Protein AF-G9WGB5-F1 (afdb_monomer_lite)

Radius of gyration: 19.61 Å; chains: 1; bounding box: 51×42×76 Å

Secondary structure (DSSP, 8-state):
----------BTSHHHHHHHHHHTTS-HHHHHHHHHHHSS--TTS-GGGS-HHHHB-TT--TT-HHHHHHHHHHHHH-TT-SS-TT--HHHHHHHHHHHHHHHHHHHHHHHHHHHSSS-SSHHHHHHHHHHH-GGGTTTEEEEPP---EEEEEE-TTS-EEEEEEE-EEEEEETTTEEEEEETTS-B-BTTSSSHHHHHH-B----SSS----TTS-HHHHHHH-HHIIIIITTHHHHS-HHHHHHHHT--PPPHHHHH--SSGGGSHHHHHHHHHHHHHHHHH--

Foldseek 3Di:
DDDPDPDQDACPDPVNVVVCVVLLPPQLLVSLVCLCVSAPNDQPDPCLPHDLCSRHDLNDAPLDVVLLSNLVSVCRNCVLFLDDPPDDPVSVSSSLSSQQVQLSVQVNNQVSLVPDDDDDFSLVSVLVCCQPVPSQVPQKDWDDFPLALWAWDQDPVRQTETDGDWAWTWMDGQNFHIWIATPVRHTQGLSDPGLSSVQRHDGGFSDRDFFDDPVDDPVVCSVTPRRCRYPNVCCCPNDDPVSVVSCVSYDDDDPVQQCDDPDSCPGSSNVRVVVSVVSVVSSPDD

Structure (mmCIF, N/CA/C/O backbone):
data_AF-G9WGB5-F1
#
_entry.id   AF-G9WGB5-F1
#
loop_
_atom_site.group_PDB
_atom_site.id
_atom_site.type_symbol
_atom_site.label_atom_id
_atom_site.label_alt_id
_atom_site.label_comp_id
_atom_site.label_asym_id
_atom_site.label_entity_id
_atom_site.label_seq_id
_atom_site.pdbx_PDB_ins_code
_atom_site.Cartn_x
_atom_site.Cartn_y
_atom_site.Cartn_z
_atom_site.occupancy
_atom_site.B_iso_or_equiv
_atom_site.auth_seq_id
_atom_site.auth_comp_id
_atom_site.auth_asym_id
_atom_site.auth_atom_id
_atom_site.pdbx_PDB_model_num
ATOM 1 N N . MET A 1 1 ? 2.513 -7.042 42.541 1.00 37.84 1 MET A N 1
ATOM 2 C CA . MET A 1 1 ? 1.603 -6.432 41.551 1.00 37.84 1 MET A CA 1
ATOM 3 C C . MET A 1 1 ? 2.041 -6.884 40.173 1.00 37.84 1 MET A C 1
ATOM 5 O O . MET A 1 1 ? 3.095 -6.486 39.695 1.00 37.84 1 MET A O 1
ATOM 9 N N . THR A 1 2 ? 1.300 -7.827 39.611 1.00 33.12 2 THR A N 1
ATOM 10 C CA . THR A 1 2 ? 1.502 -8.402 38.281 1.00 33.12 2 THR A CA 1
ATOM 11 C C . THR A 1 2 ? 1.339 -7.306 37.230 1.00 33.12 2 THR A C 1
ATOM 13 O O . THR A 1 2 ? 0.299 -6.655 37.174 1.00 33.12 2 THR A O 1
ATOM 16 N N . LYS A 1 3 ? 2.378 -7.080 36.413 1.00 38.41 3 LYS A N 1
ATOM 17 C CA . LYS A 1 3 ? 2.273 -6.275 35.192 1.00 38.41 3 LYS A CA 1
ATOM 18 C C . LYS A 1 3 ? 1.221 -6.942 34.316 1.00 38.41 3 LYS A C 1
ATOM 20 O O . LYS A 1 3 ? 1.457 -8.027 33.793 1.00 38.41 3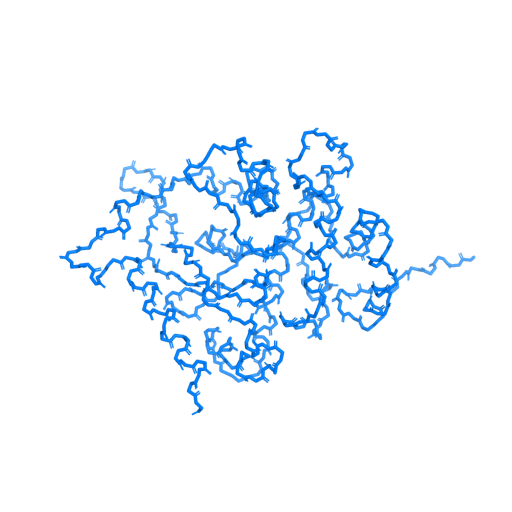 LYS A O 1
ATOM 25 N N . GLN A 1 4 ? 0.058 -6.317 34.210 1.00 33.50 4 GLN A N 1
ATOM 26 C CA . GLN A 1 4 ? -0.965 -6.697 33.255 1.00 33.50 4 GLN A CA 1
ATOM 27 C C . GLN A 1 4 ? -0.395 -6.364 31.871 1.00 33.50 4 GLN A C 1
ATOM 29 O O . GLN A 1 4 ? -0.449 -5.228 31.410 1.00 33.50 4 GLN A O 1
ATOM 34 N N . THR A 1 5 ? 0.285 -7.335 31.265 1.00 37.75 5 THR A N 1
ATOM 35 C CA . THR A 1 5 ? 0.668 -7.289 29.857 1.00 37.75 5 THR A CA 1
ATOM 36 C C . THR A 1 5 ? -0.614 -7.110 29.064 1.00 37.75 5 THR A C 1
ATOM 38 O O . THR A 1 5 ? -1.496 -7.964 29.130 1.00 37.75 5 THR A O 1
ATOM 41 N N . SER A 1 6 ? -0.735 -5.969 28.387 1.00 38.88 6 SER A N 1
ATOM 42 C CA . SER A 1 6 ? -1.774 -5.707 27.395 1.00 38.88 6 SER A CA 1
ATOM 43 C C . SER A 1 6 ? -1.981 -6.959 26.535 1.00 38.88 6 SER A C 1
ATOM 45 O O . SER A 1 6 ? -1.054 -7.417 25.865 1.00 38.88 6 SER A O 1
ATOM 47 N N . ASN A 1 7 ? -3.168 -7.562 26.634 1.00 48.47 7 ASN A N 1
ATOM 48 C CA . ASN A 1 7 ? -3.582 -8.659 25.769 1.00 48.47 7 ASN A CA 1
ATOM 49 C C . ASN A 1 7 ? -3.628 -8.120 24.338 1.00 48.47 7 ASN A C 1
ATOM 51 O O . ASN A 1 7 ? -4.340 -7.153 24.093 1.00 48.47 7 ASN A O 1
ATOM 55 N N . PHE A 1 8 ? -2.873 -8.745 23.434 1.00 51.34 8 PHE A N 1
ATOM 56 C CA . PHE A 1 8 ? -2.840 -8.516 21.986 1.00 51.34 8 PHE A CA 1
ATOM 57 C C . PHE A 1 8 ? -4.065 -7.779 21.426 1.00 51.34 8 PHE A C 1
ATOM 59 O O . PHE A 1 8 ? -5.127 -8.376 21.247 1.00 51.34 8 PHE A O 1
ATOM 66 N N . ILE A 1 9 ? -3.899 -6.500 21.091 1.00 75.25 9 ILE A N 1
ATOM 67 C CA . ILE A 1 9 ? -4.901 -5.754 20.337 1.00 75.25 9 ILE A CA 1
ATOM 68 C C . ILE A 1 9 ? -4.448 -5.759 18.877 1.00 75.25 9 ILE A C 1
ATOM 70 O O . ILE A 1 9 ? -3.579 -4.989 18.476 1.00 75.25 9 ILE A O 1
ATOM 74 N N . LYS A 1 10 ? -5.008 -6.678 18.086 1.00 89.62 10 LYS A N 1
ATOM 75 C CA . LYS A 1 10 ? -4.843 -6.652 16.629 1.00 89.62 10 LYS A CA 1
ATOM 76 C C . LYS A 1 10 ? -5.481 -5.380 16.084 1.00 89.62 10 LYS A C 1
ATOM 78 O O . LYS A 1 10 ? -6.559 -4.987 16.531 1.00 89.62 10 LYS A O 1
ATOM 83 N N . ILE A 1 11 ? -4.860 -4.777 15.080 1.00 92.31 11 ILE A N 1
ATOM 84 C CA . ILE A 1 11 ? -5.428 -3.625 14.383 1.00 92.31 11 ILE A CA 1
ATOM 85 C C . ILE A 1 11 ? -6.756 -4.060 13.759 1.00 92.31 11 ILE A C 1
ATOM 87 O O . ILE A 1 11 ? -6.812 -5.043 13.019 1.00 92.31 11 ILE A O 1
ATOM 91 N N . GLY A 1 12 ? -7.828 -3.344 14.089 1.00 91.69 12 GLY A N 1
ATOM 92 C CA . GLY A 1 12 ? -9.190 -3.657 13.654 1.00 91.69 12 GLY A CA 1
ATOM 93 C C . GLY A 1 12 ? -10.021 -4.529 14.602 1.00 91.69 12 GLY A C 1
ATOM 94 O O . GLY A 1 12 ? -11.193 -4.771 14.315 1.00 91.69 12 GLY A O 1
ATOM 95 N N . ASP A 1 13 ? -9.479 -4.992 15.733 1.00 90.94 13 ASP A N 1
ATOM 96 C CA . ASP A 1 13 ? -10.305 -5.595 16.791 1.00 90.94 13 ASP A CA 1
ATOM 97 C C . ASP A 1 13 ? -11.271 -4.541 17.401 1.00 90.94 13 ASP A C 1
ATOM 99 O O . ASP A 1 13 ? -10.919 -3.368 17.468 1.00 90.94 13 ASP A O 1
ATOM 103 N N . PRO A 1 14 ? -12.487 -4.877 17.875 1.00 90.88 14 PRO A N 1
ATOM 104 C CA . PRO A 1 14 ? -13.410 -3.923 18.478 1.00 90.88 14 PRO A CA 1
ATOM 105 C C . PRO A 1 14 ? -12.809 -3.092 19.600 1.00 90.88 14 PRO A C 1
ATOM 107 O O . PRO A 1 14 ? -13.122 -1.908 19.687 1.00 90.88 14 PRO A O 1
ATOM 110 N N . LYS A 1 15 ? -11.934 -3.673 20.432 1.00 89.62 15 LYS A N 1
ATOM 111 C CA . LYS A 1 15 ? -11.243 -2.912 21.471 1.00 89.62 15 LYS A CA 1
ATOM 112 C C . LYS A 1 15 ? -10.263 -1.918 20.856 1.00 89.62 15 LYS A C 1
ATOM 114 O O . LYS A 1 15 ? -10.256 -0.766 21.275 1.00 89.62 15 LYS A O 1
ATOM 119 N N . PHE A 1 16 ? -9.523 -2.330 19.819 1.00 91.00 16 PHE A N 1
ATOM 120 C CA . PHE A 1 16 ? -8.682 -1.425 19.028 1.00 91.00 16 PHE A CA 1
ATOM 121 C C . PHE A 1 16 ? -9.499 -0.264 18.471 1.00 91.00 16 PHE A C 1
ATOM 123 O O . PHE A 1 16 ? -9.142 0.888 18.661 1.00 91.00 16 PHE A O 1
ATOM 130 N N . ILE A 1 17 ? -10.604 -0.565 17.786 1.00 91.06 17 ILE A N 1
ATOM 131 C CA . ILE A 1 17 ? -11.433 0.438 17.116 1.00 91.06 17 ILE A CA 1
ATOM 132 C C . ILE A 1 17 ? -12.062 1.391 18.132 1.00 91.06 17 ILE A C 1
ATOM 134 O O . ILE A 1 17 ? -12.144 2.588 17.864 1.00 91.06 17 ILE A O 1
ATOM 138 N N . GLN A 1 18 ? -12.475 0.882 19.296 1.00 90.12 18 GLN A N 1
ATOM 139 C CA . GLN A 1 18 ? -12.976 1.702 20.394 1.00 90.12 18 GLN A CA 1
ATOM 140 C C . GLN A 1 18 ? -11.904 2.675 20.890 1.00 90.12 18 GLN A C 1
ATOM 142 O O . GLN A 1 18 ? -12.175 3.870 20.965 1.00 90.12 18 GLN A O 1
ATOM 147 N N . ASP A 1 19 ? -10.699 2.183 21.185 1.00 89.62 19 ASP A N 1
ATOM 148 C CA . ASP A 1 19 ? -9.588 3.013 21.665 1.00 89.62 19 ASP A CA 1
ATOM 149 C C . ASP A 1 19 ? -9.157 4.027 20.595 1.00 89.62 19 ASP A C 1
ATOM 151 O O . ASP A 1 19 ? -9.008 5.217 20.877 1.00 89.62 19 ASP A O 1
ATOM 155 N N . TRP A 1 20 ? -9.086 3.586 19.338 1.00 90.38 20 TRP A N 1
ATOM 156 C CA . TRP A 1 20 ? -8.744 4.400 18.175 1.00 90.38 20 TRP A CA 1
ATOM 157 C C . TRP A 1 20 ? -9.635 5.638 18.026 1.00 90.38 20 TRP A C 1
ATOM 159 O O . TRP A 1 20 ? -9.133 6.704 17.670 1.00 90.38 20 TRP A O 1
ATOM 169 N N . GLN A 1 21 ? -10.938 5.550 18.336 1.00 89.62 21 GLN A N 1
ATOM 170 C CA . GLN A 1 21 ? -11.828 6.718 18.254 1.00 89.62 21 GLN A CA 1
ATOM 171 C C . GLN A 1 21 ? -11.409 7.861 19.187 1.00 89.62 21 GLN A C 1
ATOM 173 O O . GLN A 1 21 ? -11.629 9.021 18.840 1.00 89.62 21 GLN A O 1
ATOM 178 N N . PHE A 1 22 ? -10.797 7.543 20.330 1.00 87.75 22 PHE A N 1
ATOM 179 C CA . PHE A 1 22 ? -10.290 8.524 21.290 1.00 87.75 22 PHE A CA 1
ATOM 180 C C . PHE A 1 22 ? -8.832 8.902 21.020 1.00 87.75 22 PHE A C 1
ATOM 182 O O . PHE A 1 22 ? -8.430 10.043 21.237 1.00 87.75 22 PHE A O 1
ATOM 189 N N . GLU A 1 23 ? -8.017 7.949 20.567 1.00 87.56 23 GLU A N 1
ATOM 190 C CA . GLU A 1 23 ? -6.589 8.171 20.351 1.00 87.56 23 GLU A CA 1
ATOM 191 C C . GLU A 1 23 ? -6.305 9.019 19.117 1.00 87.56 23 GLU A C 1
ATOM 193 O O . GLU A 1 23 ? -5.443 9.886 19.182 1.00 87.56 23 GLU A O 1
ATOM 198 N N . LYS A 1 24 ? -7.065 8.861 18.027 1.00 84.19 24 LYS A N 1
ATOM 199 C CA . LYS A 1 24 ? -6.812 9.558 16.752 1.00 84.19 24 LYS A CA 1
ATOM 200 C C . LYS A 1 24 ? -6.908 11.092 16.805 1.00 84.19 24 LYS A C 1
ATOM 202 O O . LYS A 1 24 ? -6.588 11.742 15.820 1.00 84.19 24 LYS A O 1
ATOM 207 N N . SER A 1 25 ? -7.393 11.671 17.907 1.00 84.50 25 SER A N 1
ATOM 208 C CA . SER A 1 25 ? -7.404 13.125 18.145 1.00 84.50 25 SER A CA 1
ATOM 209 C C . SER A 1 25 ? -6.246 13.620 19.019 1.00 84.50 25 SER A C 1
ATOM 211 O O . SER A 1 25 ? -6.182 14.809 19.321 1.00 84.50 25 SER A O 1
ATOM 213 N N . GLN A 1 26 ? -5.384 12.722 19.499 1.00 91.50 26 GLN A N 1
ATOM 214 C CA . GLN A 1 26 ? -4.162 13.071 20.224 1.00 91.50 26 GLN A CA 1
ATOM 215 C C . GLN A 1 26 ? -3.047 13.447 19.236 1.00 91.50 26 GLN A C 1
ATOM 217 O O . GLN A 1 26 ? -3.254 13.503 18.026 1.00 91.50 26 GLN A O 1
ATOM 222 N N . ASP A 1 27 ? -1.848 13.704 19.759 1.00 95.44 27 ASP A N 1
ATOM 223 C CA . ASP A 1 27 ? -0.662 13.927 18.938 1.00 95.44 27 ASP A CA 1
ATOM 224 C C . ASP A 1 27 ? -0.425 12.752 17.973 1.00 95.44 27 ASP A C 1
ATOM 226 O O . ASP A 1 27 ? -0.258 11.600 18.391 1.00 95.44 27 ASP A O 1
ATOM 230 N N . ALA A 1 28 ? -0.414 13.054 16.676 1.00 96.12 28 ALA A N 1
ATOM 231 C CA . ALA A 1 28 ? -0.418 12.043 15.630 1.00 96.12 28 ALA A CA 1
ATOM 232 C C . ALA A 1 28 ? 0.832 11.150 15.656 1.00 96.12 28 ALA A C 1
ATOM 234 O O . ALA A 1 28 ? 0.729 9.937 15.456 1.00 96.12 28 ALA A O 1
ATOM 235 N N . GLN A 1 29 ? 2.007 11.707 15.969 1.00 94.88 29 GLN A N 1
ATOM 236 C CA . GLN A 1 29 ? 3.235 10.919 16.066 1.00 94.88 29 GLN A CA 1
ATOM 237 C C . GLN A 1 29 ? 3.221 9.998 17.291 1.00 94.88 29 GLN A C 1
ATOM 239 O O . GLN A 1 29 ? 3.678 8.854 17.202 1.00 94.88 29 GLN A O 1
ATOM 244 N N . ILE A 1 30 ? 2.683 10.459 18.427 1.00 93.19 30 ILE A N 1
ATOM 245 C CA . ILE A 1 30 ? 2.519 9.622 19.625 1.00 93.19 30 ILE A CA 1
ATOM 246 C C . ILE A 1 30 ? 1.585 8.446 19.329 1.00 93.19 30 ILE A C 1
ATOM 248 O O . ILE A 1 30 ? 1.903 7.311 19.693 1.00 93.19 30 ILE A O 1
ATOM 252 N N . VAL A 1 31 ? 0.461 8.694 18.653 1.00 93.88 31 VAL A N 1
ATOM 253 C CA . VAL A 1 31 ? -0.517 7.653 18.300 1.00 93.88 31 VAL A CA 1
ATOM 254 C C . VAL A 1 31 ? 0.094 6.638 17.336 1.00 93.88 31 VAL A C 1
ATOM 256 O O . VAL A 1 31 ? 0.032 5.440 17.604 1.00 93.88 31 VAL A O 1
ATOM 259 N N . LEU A 1 32 ? 0.760 7.090 16.265 1.00 94.25 32 LEU A N 1
ATOM 260 C CA . LEU A 1 32 ? 1.445 6.196 15.322 1.00 94.25 32 LEU A CA 1
ATOM 261 C C . LEU A 1 32 ? 2.499 5.336 16.016 1.00 94.25 32 LEU A C 1
ATOM 263 O O . LEU A 1 32 ? 2.559 4.128 15.793 1.00 94.25 32 LEU A O 1
ATOM 267 N N . ARG A 1 33 ? 3.313 5.937 16.890 1.00 92.31 33 ARG A N 1
ATOM 268 C CA . ARG A 1 33 ? 4.345 5.213 17.636 1.00 92.31 33 ARG A CA 1
ATOM 269 C C . ARG A 1 33 ? 3.728 4.141 18.527 1.00 92.31 33 ARG A C 1
ATOM 271 O O . ARG A 1 33 ? 4.149 2.994 18.455 1.00 92.31 33 ARG A O 1
ATOM 278 N N . ARG A 1 34 ? 2.690 4.482 19.299 1.00 89.12 34 ARG A N 1
ATOM 279 C CA . ARG A 1 34 ? 1.964 3.517 20.141 1.00 89.12 34 ARG A CA 1
ATOM 280 C C . ARG A 1 34 ? 1.350 2.390 19.319 1.00 89.12 34 ARG A C 1
ATOM 282 O O . ARG A 1 34 ? 1.515 1.236 19.693 1.00 89.12 34 ARG A O 1
ATOM 289 N N . MET A 1 35 ? 0.693 2.706 18.203 1.00 89.44 35 MET A N 1
ATOM 290 C CA . MET A 1 35 ? 0.093 1.707 17.316 1.00 89.44 35 MET A CA 1
ATOM 291 C C . MET A 1 35 ? 1.149 0.730 16.787 1.00 89.44 35 MET A C 1
ATOM 293 O O . MET A 1 35 ? 0.958 -0.483 16.861 1.00 89.44 35 MET A O 1
ATOM 297 N N . LEU A 1 36 ? 2.275 1.241 16.281 1.00 89.19 36 LEU A N 1
ATOM 298 C CA . LEU A 1 36 ? 3.337 0.402 15.732 1.00 89.19 36 LEU A CA 1
ATOM 299 C C . LEU A 1 36 ? 4.078 -0.386 16.825 1.00 89.19 36 LEU A C 1
ATOM 301 O O . LEU A 1 36 ? 4.415 -1.541 16.586 1.00 89.19 36 LEU A O 1
ATOM 305 N N . ASP A 1 37 ? 4.294 0.187 18.012 1.00 85.19 37 ASP A N 1
ATOM 306 C CA . ASP A 1 37 ? 4.972 -0.470 19.143 1.00 85.19 37 ASP A CA 1
ATOM 307 C C . ASP A 1 37 ? 4.098 -1.519 19.849 1.00 85.19 37 ASP A C 1
ATOM 309 O O . ASP A 1 37 ? 4.611 -2.523 20.338 1.00 85.19 37 ASP A O 1
ATOM 313 N N . ALA A 1 38 ? 2.781 -1.299 19.918 1.00 76.19 38 ALA A N 1
ATOM 314 C CA . ALA A 1 38 ? 1.831 -2.267 20.467 1.00 76.19 38 ALA A CA 1
ATOM 315 C C . ALA A 1 38 ? 1.604 -3.455 19.524 1.00 76.19 38 ALA A C 1
ATOM 317 O O . ALA A 1 38 ? 1.174 -4.530 19.950 1.00 76.19 38 ALA A O 1
ATOM 318 N N . SER A 1 39 ? 1.875 -3.256 18.238 1.00 70.69 39 SER A N 1
ATOM 319 C CA . SER A 1 39 ? 1.783 -4.302 17.239 1.00 70.69 39 SER A CA 1
ATOM 320 C C . SER A 1 39 ? 3.003 -5.232 17.273 1.00 70.69 39 SER A C 1
ATOM 322 O O . SER A 1 39 ? 4.072 -4.873 17.756 1.00 70.69 39 SER A O 1
ATOM 324 N N . VAL A 1 40 ? 2.887 -6.432 16.697 1.00 68.88 40 VAL A N 1
ATOM 325 C CA . VAL A 1 40 ? 4.034 -7.350 16.527 1.00 68.88 40 VAL A CA 1
ATOM 326 C C . VAL A 1 40 ? 5.071 -6.850 15.503 1.00 68.88 40 VAL A C 1
ATOM 328 O O . VAL A 1 40 ? 5.999 -7.582 15.164 1.00 68.88 40 VAL A O 1
ATOM 331 N N . PHE A 1 41 ? 4.920 -5.626 14.988 1.00 73.06 41 PHE A N 1
ATOM 332 C CA . PHE A 1 41 ? 5.815 -5.011 14.017 1.00 73.06 41 PHE A CA 1
ATOM 333 C C . PHE A 1 41 ? 7.120 -4.554 14.679 1.00 73.06 41 PHE A C 1
ATOM 335 O O . PHE A 1 41 ? 7.232 -3.453 15.228 1.00 73.06 41 PHE A O 1
ATOM 342 N N . GLN A 1 42 ? 8.123 -5.428 14.631 1.00 67.62 42 GLN A N 1
ATOM 343 C CA . GLN A 1 42 ? 9.418 -5.180 15.253 1.00 67.62 42 GLN A CA 1
ATOM 344 C C . GLN A 1 42 ? 10.320 -4.309 14.378 1.00 67.62 42 GLN A C 1
ATOM 346 O O . GLN A 1 42 ? 10.463 -4.517 13.171 1.00 67.62 42 GLN A O 1
ATOM 351 N N . LYS A 1 43 ? 10.987 -3.360 15.034 1.00 67.62 43 LYS A N 1
ATOM 352 C CA . LYS A 1 43 ? 12.023 -2.505 14.455 1.00 67.62 43 LYS A CA 1
ATOM 353 C C . LYS A 1 43 ? 13.210 -3.340 13.936 1.00 67.62 43 LYS A C 1
ATOM 355 O O . LYS A 1 43 ? 13.622 -4.289 14.591 1.00 67.62 43 LYS A O 1
ATOM 360 N N . GLU A 1 44 ? 13.749 -2.959 12.773 1.00 61.72 44 GLU A N 1
ATOM 361 C CA . GLU A 1 44 ? 14.901 -3.586 12.085 1.00 61.72 44 GLU A CA 1
ATOM 362 C C . GLU A 1 44 ? 14.764 -5.087 11.737 1.00 61.72 44 GLU A C 1
ATOM 364 O O . GLU A 1 44 ? 15.756 -5.741 11.420 1.00 61.72 44 GLU A O 1
ATOM 369 N N . SER A 1 45 ? 13.552 -5.649 11.760 1.00 68.88 45 SER A N 1
ATOM 370 C CA . SER A 1 45 ? 13.304 -7.014 11.278 1.00 68.88 45 SER A CA 1
ATOM 371 C C . SER A 1 45 ? 12.944 -7.028 9.790 1.00 68.88 45 SER A C 1
ATOM 373 O O . SER A 1 45 ? 12.379 -6.065 9.265 1.00 68.88 45 SER A O 1
ATOM 375 N N . ASP A 1 46 ? 13.252 -8.126 9.094 1.00 84.94 46 ASP A N 1
ATOM 376 C CA . ASP A 1 46 ? 12.717 -8.354 7.753 1.00 84.94 46 ASP A CA 1
ATOM 377 C C . ASP A 1 46 ? 11.192 -8.434 7.846 1.00 84.94 46 ASP A C 1
ATOM 379 O O . ASP A 1 46 ? 10.631 -9.411 8.348 1.00 84.94 46 ASP A O 1
ATOM 383 N N . ILE A 1 47 ? 10.518 -7.396 7.352 1.00 88.25 47 ILE A N 1
ATOM 384 C CA . ILE A 1 47 ? 9.069 -7.245 7.487 1.00 88.25 47 ILE A CA 1
ATOM 385 C C . ILE A 1 47 ? 8.291 -8.411 6.859 1.00 88.25 47 ILE A C 1
ATOM 387 O O . ILE A 1 47 ? 7.158 -8.659 7.266 1.00 88.25 47 ILE A O 1
ATOM 391 N N . ARG A 1 48 ? 8.906 -9.192 5.954 1.00 87.94 48 ARG A N 1
ATOM 392 C CA . ARG A 1 48 ? 8.333 -10.430 5.391 1.00 87.94 48 ARG A CA 1
ATOM 393 C C . ARG A 1 48 ? 8.077 -11.513 6.445 1.00 87.94 48 ARG A C 1
ATOM 395 O O . ARG A 1 48 ? 7.261 -12.398 6.220 1.00 87.94 48 ARG A O 1
ATOM 402 N N . GLN A 1 49 ? 8.743 -11.443 7.597 1.00 86.75 49 GLN A N 1
ATOM 403 C CA . GLN A 1 49 ? 8.561 -12.374 8.717 1.00 86.75 49 GLN A CA 1
ATOM 404 C C . GLN A 1 49 ? 7.402 -11.976 9.644 1.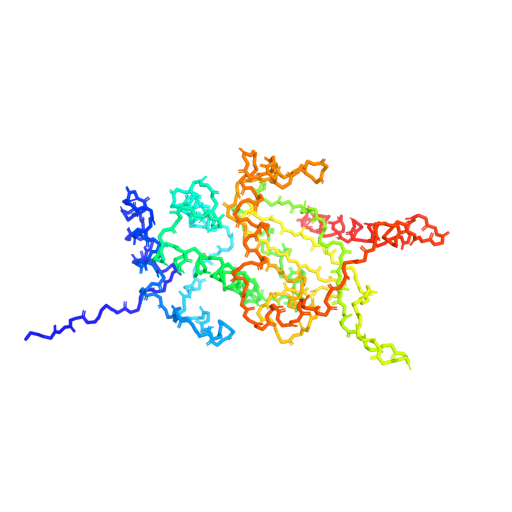00 86.75 49 GLN A C 1
ATOM 406 O O . GLN A 1 49 ? 7.056 -12.716 10.566 1.00 86.75 49 GLN A O 1
ATOM 411 N N . THR A 1 50 ? 6.786 -10.812 9.419 1.00 88.31 50 THR A N 1
ATOM 412 C CA . THR A 1 50 ? 5.686 -10.334 10.259 1.00 88.31 50 THR A CA 1
ATOM 413 C C . THR A 1 50 ? 4.428 -11.163 10.009 1.00 88.31 50 THR A C 1
ATOM 415 O O . THR A 1 50 ? 3.911 -11.228 8.895 1.00 88.31 50 THR A O 1
ATOM 418 N N . SER A 1 51 ? 3.879 -11.758 11.070 1.00 88.75 51 SER A N 1
ATOM 419 C CA . SER A 1 51 ? 2.612 -12.486 10.985 1.00 88.75 51 SER A CA 1
ATOM 420 C C . SER A 1 51 ? 1.435 -11.518 10.828 1.00 88.75 51 SER A C 1
ATOM 422 O O . SER A 1 51 ? 0.999 -10.883 11.791 1.00 88.75 51 SER A O 1
ATOM 424 N N . LEU A 1 52 ? 0.879 -11.441 9.615 1.00 91.25 52 LEU A N 1
ATOM 425 C CA . LEU A 1 52 ? -0.275 -10.585 9.308 1.00 91.25 52 LEU A CA 1
ATOM 426 C C . LEU A 1 52 ? -1.492 -10.915 10.178 1.00 91.25 52 LEU A C 1
ATOM 428 O O . LEU A 1 52 ? -2.194 -10.013 10.618 1.00 91.25 52 LEU A O 1
ATOM 432 N N . SER A 1 53 ? -1.725 -12.196 10.476 1.00 90.56 53 SER A N 1
ATOM 433 C CA . SER A 1 53 ? -2.851 -12.629 11.312 1.00 90.56 53 SER A CA 1
ATOM 434 C C . SER A 1 53 ? -2.652 -12.322 12.797 1.00 90.56 53 SER A C 1
ATOM 436 O O . SER A 1 53 ? -3.631 -12.307 13.543 1.00 90.56 53 SER A O 1
ATOM 438 N N . ALA A 1 54 ? -1.415 -12.083 13.242 1.00 89.19 54 ALA A N 1
ATOM 439 C CA . ALA A 1 54 ? -1.119 -11.558 14.574 1.00 89.19 54 ALA A CA 1
ATOM 440 C C . ALA A 1 54 ? -1.218 -10.025 14.627 1.00 89.19 54 ALA A C 1
ATOM 442 O O . ALA A 1 54 ? -1.445 -9.475 15.700 1.00 89.19 54 ALA A O 1
ATOM 443 N N . LEU A 1 55 ? -1.069 -9.354 13.483 1.00 91.38 55 LEU A N 1
ATOM 444 C CA . LEU A 1 55 ? -1.094 -7.901 13.356 1.00 91.38 55 LEU A CA 1
ATOM 445 C C . LEU A 1 55 ? -2.509 -7.343 13.149 1.00 91.38 55 LEU A C 1
ATOM 447 O O . LEU A 1 55 ? -2.891 -6.384 13.814 1.00 91.38 55 LEU A O 1
ATOM 451 N N . PHE A 1 56 ? -3.288 -7.950 12.255 1.00 94.19 56 PHE A N 1
ATOM 452 C CA . PHE A 1 56 ? -4.593 -7.455 11.828 1.00 94.19 56 PHE A CA 1
ATOM 453 C C . PHE A 1 56 ? -5.723 -8.411 12.205 1.00 94.19 56 PHE A C 1
ATOM 455 O O . PHE A 1 56 ? -5.595 -9.640 12.172 1.00 94.19 56 PHE A O 1
ATOM 462 N N . ASP A 1 57 ? -6.861 -7.834 12.571 1.00 94.19 57 ASP A N 1
ATOM 463 C CA . ASP A 1 57 ? -8.081 -8.572 12.838 1.00 94.19 57 ASP A CA 1
ATOM 464 C C . ASP A 1 57 ? -8.840 -8.870 11.542 1.00 94.19 57 ASP A C 1
ATOM 466 O O . ASP A 1 57 ? -9.041 -7.989 10.713 1.00 94.19 57 ASP A O 1
ATOM 470 N N . ARG A 1 58 ? -9.359 -10.097 11.402 1.00 94.19 58 ARG A N 1
ATOM 471 C CA . ARG A 1 58 ? -10.136 -10.558 10.233 1.00 94.19 58 ARG A CA 1
ATOM 472 C C . ARG A 1 58 ? -11.368 -9.718 9.888 1.00 94.19 58 ARG A C 1
ATOM 474 O O . ARG A 1 58 ? -11.917 -9.888 8.806 1.00 94.19 58 ARG A O 1
ATOM 481 N N . ARG A 1 59 ? -11.848 -8.869 10.798 1.00 93.12 59 ARG A N 1
ATOM 482 C CA . ARG A 1 59 ? -12.965 -7.945 10.558 1.00 93.12 59 ARG A CA 1
ATOM 483 C C . ARG A 1 59 ? -12.538 -6.694 9.789 1.00 93.12 59 ARG A C 1
ATOM 485 O O . ARG A 1 59 ? -13.399 -6.047 9.200 1.00 93.12 59 ARG A O 1
ATOM 492 N N . LEU A 1 60 ? -11.241 -6.383 9.749 1.00 95.25 60 LEU A N 1
ATOM 493 C CA . LEU A 1 60 ? -10.708 -5.181 9.117 1.00 95.25 60 LEU A CA 1
ATOM 494 C C . LEU A 1 60 ? -10.716 -5.299 7.586 1.00 95.25 60 LEU A C 1
ATOM 496 O O . LEU A 1 60 ? -9.742 -5.734 6.966 1.00 95.25 60 LEU A O 1
ATOM 500 N N . SER A 1 61 ? -11.851 -4.936 6.988 1.00 95.38 61 SER A N 1
ATOM 501 C CA . SER A 1 61 ? -12.085 -5.035 5.544 1.00 95.38 61 SER A CA 1
ATOM 502 C C . SER A 1 61 ? -11.367 -3.940 4.742 1.00 95.38 61 SER A C 1
ATOM 504 O O . SER A 1 61 ? -11.136 -2.854 5.272 1.00 95.38 61 SER A O 1
ATOM 506 N N . PRO A 1 62 ? -11.111 -4.139 3.436 1.00 96.50 62 PRO A N 1
ATOM 507 C CA . PRO A 1 62 ? -10.573 -3.096 2.556 1.00 96.50 62 PRO A CA 1
ATOM 508 C C . PRO A 1 62 ? -11.394 -1.798 2.468 1.00 96.50 62 PRO A C 1
ATOM 510 O O . PRO A 1 62 ? -10.868 -0.760 2.089 1.00 96.50 62 PRO A O 1
ATOM 513 N N . THR A 1 63 ? -12.679 -1.821 2.822 1.00 95.56 63 THR A N 1
ATOM 514 C CA . THR A 1 63 ? -13.564 -0.642 2.821 1.00 95.56 63 THR A CA 1
ATOM 515 C C . THR A 1 63 ? -13.717 0.021 4.188 1.00 95.56 63 THR A C 1
ATOM 517 O O . THR A 1 63 ? -14.518 0.957 4.314 1.00 95.56 63 THR A O 1
ATOM 520 N N . ASP A 1 64 ? -13.015 -0.486 5.204 1.00 95.44 64 ASP A N 1
ATOM 521 C CA . ASP A 1 64 ? -13.110 0.009 6.574 1.00 95.44 64 ASP A CA 1
ATOM 522 C C . ASP A 1 64 ? -12.665 1.485 6.662 1.00 95.44 64 ASP A C 1
ATOM 524 O O . ASP A 1 64 ? -11.623 1.841 6.100 1.00 95.44 64 ASP A O 1
ATOM 528 N N . PRO A 1 65 ? -13.425 2.365 7.345 1.00 93.88 65 PRO A N 1
ATOM 529 C CA . PRO A 1 65 ? -13.044 3.765 7.538 1.00 93.88 65 PRO A CA 1
ATOM 530 C C . PRO A 1 65 ? -11.683 3.959 8.215 1.00 93.88 65 PRO A C 1
ATOM 532 O O . PRO A 1 65 ? -11.083 5.023 8.054 1.00 93.88 65 PRO A O 1
ATOM 535 N N . PHE A 1 66 ? -11.193 2.956 8.954 1.00 95.69 66 PHE A N 1
ATOM 536 C CA . PHE A 1 66 ? -9.874 2.974 9.575 1.00 95.69 66 PHE A CA 1
ATOM 537 C C . PHE A 1 66 ? -8.770 3.358 8.587 1.00 95.69 66 PHE A C 1
ATOM 539 O O . PHE A 1 66 ? -7.914 4.160 8.935 1.00 95.69 66 PHE A O 1
ATOM 546 N N . TRP A 1 67 ? -8.805 2.860 7.348 1.00 96.75 67 TRP A N 1
ATOM 547 C CA . TRP A 1 67 ? -7.740 3.111 6.373 1.00 96.75 67 TRP A CA 1
ATOM 548 C C . TRP A 1 67 ? -7.581 4.591 6.031 1.00 96.75 67 TRP A C 1
ATOM 550 O O . TRP A 1 67 ? -6.473 5.119 6.073 1.00 96.75 67 TRP A O 1
ATOM 560 N N . GLN A 1 68 ? -8.691 5.281 5.771 1.00 96.25 68 GLN A N 1
ATOM 561 C CA . GLN A 1 68 ? -8.669 6.723 5.527 1.00 96.25 68 GLN A CA 1
ATOM 562 C C . GLN A 1 68 ? -8.215 7.490 6.776 1.00 96.25 68 GLN A C 1
ATOM 564 O O . GLN A 1 68 ? -7.419 8.419 6.684 1.00 96.25 68 GLN A O 1
ATOM 569 N N . GLN A 1 69 ? -8.678 7.081 7.960 1.00 96.81 69 GLN A N 1
ATOM 570 C CA . GLN A 1 69 ? -8.285 7.719 9.220 1.00 96.81 69 GLN A CA 1
ATOM 571 C C . GLN A 1 69 ? -6.793 7.523 9.517 1.00 96.81 69 GLN A C 1
ATOM 573 O O . GLN A 1 69 ? -6.140 8.433 10.017 1.00 96.81 69 GLN A O 1
ATOM 578 N N . PHE A 1 70 ? -6.246 6.352 9.195 1.00 97.44 70 PHE A N 1
ATOM 579 C CA . PHE A 1 70 ? -4.828 6.056 9.335 1.00 97.44 70 PHE A CA 1
ATOM 580 C C . PHE A 1 70 ? -3.986 6.903 8.377 1.00 97.44 70 PHE A C 1
ATOM 582 O O . PHE A 1 70 ? -3.008 7.507 8.809 1.00 97.44 70 PHE A O 1
ATOM 589 N N . ALA A 1 71 ? -4.396 7.021 7.111 1.00 98.06 71 ALA A N 1
ATOM 590 C CA . ALA A 1 71 ? -3.743 7.903 6.146 1.00 98.06 71 ALA A CA 1
ATOM 591 C C . ALA A 1 71 ? -3.732 9.365 6.630 1.00 98.06 71 ALA A C 1
ATOM 593 O O . ALA A 1 71 ? -2.677 9.994 6.662 1.00 98.06 71 ALA A O 1
ATOM 594 N N . GLN A 1 72 ? -4.867 9.870 7.122 1.00 97.56 72 GLN A N 1
ATOM 595 C CA . GLN A 1 72 ? -4.965 11.213 7.705 1.00 97.56 72 GLN A CA 1
ATOM 596 C C . GLN A 1 72 ? -4.056 11.398 8.926 1.00 97.56 72 GLN A C 1
ATOM 598 O O . GLN A 1 72 ? -3.420 12.441 9.060 1.00 97.56 72 GLN A O 1
ATOM 603 N N . LEU A 1 73 ? -3.948 10.391 9.798 1.00 97.94 73 LEU A N 1
ATOM 604 C CA . LEU A 1 73 ? -3.031 10.430 10.938 1.00 97.94 73 LEU A CA 1
ATOM 605 C C . LEU A 1 73 ? -1.568 10.533 10.472 1.00 97.94 73 LEU A C 1
ATOM 607 O O . LEU A 1 73 ? -0.797 11.302 11.038 1.00 97.94 73 LEU A O 1
ATOM 611 N N . VAL A 1 74 ? -1.188 9.807 9.414 1.00 98.38 74 VAL A N 1
ATOM 612 C CA . VAL A 1 74 ? 0.151 9.904 8.807 1.00 98.38 74 VAL A CA 1
ATOM 613 C C . VAL A 1 74 ? 0.398 11.298 8.230 1.00 98.38 74 VAL A C 1
ATOM 615 O O . VAL A 1 74 ? 1.443 11.884 8.507 1.00 98.38 74 VAL A O 1
ATOM 618 N N . GLN A 1 75 ? -0.567 11.866 7.504 1.00 98.06 75 GLN A N 1
ATOM 619 C CA . GLN A 1 75 ? -0.472 13.232 6.974 1.00 98.06 75 GLN A CA 1
ATOM 620 C C . GLN A 1 75 ? -0.306 14.276 8.093 1.00 98.06 75 GLN A C 1
ATOM 622 O O . GLN A 1 75 ? 0.477 15.212 7.953 1.00 98.06 75 GLN A O 1
ATOM 627 N N . GLN A 1 76 ? -1.006 14.107 9.219 1.00 97.75 76 GLN A N 1
ATOM 628 C CA . GLN A 1 76 ? -0.889 14.990 10.386 1.00 97.75 76 GLN A CA 1
ATOM 629 C C . GLN A 1 76 ? 0.457 14.843 11.103 1.00 97.75 76 GLN A C 1
ATOM 631 O O . GLN A 1 76 ? 1.020 15.834 11.560 1.00 97.75 76 GLN A O 1
ATOM 636 N N . ALA A 1 77 ? 0.973 13.617 11.208 1.00 97.75 77 ALA A N 1
ATOM 637 C CA . ALA A 1 77 ? 2.259 13.338 11.840 1.00 97.75 77 ALA A CA 1
ATOM 638 C C . ALA A 1 77 ? 3.453 13.845 11.015 1.00 97.75 77 ALA A C 1
ATOM 640 O O . ALA A 1 77 ? 4.487 14.196 11.588 1.00 97.75 77 ALA A O 1
ATOM 641 N N . PHE A 1 78 ? 3.300 13.874 9.688 1.00 97.94 78 PHE A N 1
ATOM 642 C CA . PHE A 1 78 ? 4.347 14.185 8.718 1.00 97.94 78 PHE A CA 1
ATOM 643 C C . PHE A 1 78 ? 3.850 15.178 7.652 1.00 97.94 78 PHE A C 1
ATOM 645 O O . PHE A 1 78 ? 3.763 14.833 6.470 1.00 97.94 78 PHE A O 1
ATOM 652 N N . PRO A 1 79 ? 3.532 16.429 8.035 1.00 95.88 79 PRO A N 1
ATOM 653 C CA . PRO A 1 79 ? 2.910 17.403 7.132 1.00 95.88 79 PRO A CA 1
ATOM 654 C C . PRO A 1 79 ? 3.799 17.803 5.945 1.00 95.88 79 PRO A C 1
ATOM 656 O O . PRO A 1 79 ? 3.281 18.224 4.913 1.00 95.88 79 PRO A O 1
ATOM 659 N N . LEU A 1 80 ? 5.123 17.662 6.075 1.00 95.38 80 LEU A N 1
ATOM 660 C CA . LEU A 1 80 ? 6.100 17.928 5.012 1.00 95.38 80 LEU A CA 1
ATOM 661 C C . LEU A 1 80 ? 6.558 16.661 4.272 1.00 95.38 80 LEU A C 1
ATOM 663 O O . LEU A 1 80 ? 7.420 16.744 3.404 1.00 95.38 80 LEU A O 1
ATOM 667 N N . GLY A 1 81 ? 5.974 15.499 4.578 1.00 96.81 81 GLY A N 1
ATOM 668 C CA . GLY A 1 81 ? 6.392 14.217 4.020 1.00 96.81 81 GLY A CA 1
ATOM 669 C C . GLY A 1 81 ? 7.097 13.311 5.012 1.00 96.81 81 GLY A C 1
ATOM 670 O O . GLY A 1 81 ? 7.545 13.735 6.076 1.00 96.81 81 GLY A O 1
ATOM 671 N N . LEU A 1 82 ? 7.216 12.035 4.639 1.00 97.75 82 LEU A N 1
ATOM 672 C CA . LEU A 1 82 ? 7.952 11.065 5.451 1.00 97.75 82 LEU A CA 1
ATOM 673 C C . LEU A 1 82 ? 9.461 11.331 5.386 1.00 97.75 82 LEU A C 1
ATOM 675 O O . LEU A 1 82 ? 10.164 11.095 6.365 1.00 97.75 82 LEU A O 1
ATOM 679 N N . PHE A 1 83 ? 9.959 11.824 4.248 1.00 95.88 83 PHE A N 1
ATOM 680 C CA . PHE A 1 83 ? 11.360 12.184 4.062 1.00 95.88 83 PHE A CA 1
ATOM 681 C C . PHE A 1 83 ? 11.556 13.699 4.195 1.00 95.88 83 PHE A C 1
ATOM 683 O O . PHE A 1 83 ? 11.582 14.434 3.215 1.00 95.88 83 PHE A O 1
ATOM 690 N N . ASP A 1 84 ? 11.717 14.163 5.433 1.00 93.12 84 ASP A N 1
ATOM 691 C CA . ASP A 1 84 ? 12.052 15.555 5.733 1.00 93.12 84 ASP A CA 1
ATOM 692 C C . ASP A 1 84 ? 13.398 15.636 6.481 1.00 93.12 84 ASP A C 1
ATOM 694 O O . ASP A 1 84 ? 13.669 14.930 7.462 1.00 93.12 84 ASP A O 1
ATOM 698 N N . GLN A 1 85 ? 14.282 16.507 5.989 1.00 90.38 85 GLN A N 1
ATOM 699 C CA . GLN A 1 85 ? 15.605 16.756 6.558 1.00 90.38 85 GLN A CA 1
ATOM 700 C C . GLN A 1 85 ? 15.540 17.254 8.009 1.00 90.38 85 GLN A C 1
ATOM 702 O O . GLN A 1 85 ? 16.452 16.946 8.787 1.00 90.38 85 GLN A O 1
ATOM 707 N N . HIS A 1 86 ? 14.464 17.959 8.372 1.00 94.44 86 HIS A N 1
ATOM 708 C CA . HIS A 1 86 ? 14.248 18.563 9.685 1.00 94.44 86 HIS A CA 1
ATOM 709 C C . HIS A 1 86 ? 13.775 17.569 10.750 1.00 94.44 86 HIS A C 1
ATOM 711 O O . HIS A 1 86 ? 13.849 17.887 11.937 1.00 94.44 86 HIS A O 1
ATOM 717 N N . LEU A 1 87 ? 13.363 16.357 10.360 1.00 96.50 87 LEU A N 1
ATOM 718 C CA . LEU A 1 87 ? 12.972 15.318 11.310 1.00 96.50 87 LEU A CA 1
ATOM 719 C C . LEU A 1 87 ? 14.149 14.931 12.217 1.00 96.50 87 LEU A C 1
ATOM 721 O O . LEU A 1 87 ? 15.271 14.659 11.760 1.00 96.50 87 LEU A O 1
ATOM 725 N N . SER A 1 88 ? 13.873 14.838 13.516 1.00 97.12 88 SER A N 1
ATOM 726 C CA . SER A 1 88 ? 14.795 14.267 14.493 1.00 97.12 88 SER A CA 1
ATOM 727 C C . SER A 1 88 ? 15.076 12.787 14.183 1.00 97.12 88 SER A C 1
ATOM 729 O O . SER A 1 88 ? 14.313 12.130 13.468 1.00 97.12 88 SER A O 1
ATOM 731 N N . PRO A 1 89 ? 16.143 12.190 14.743 1.00 95.88 89 PRO A N 1
ATOM 732 C CA . PRO A 1 89 ? 16.421 10.767 14.541 1.00 95.88 89 PRO A CA 1
ATOM 733 C C . PRO A 1 89 ? 15.252 9.844 14.925 1.00 95.88 89 PRO A C 1
ATOM 735 O O . PRO A 1 89 ? 14.990 8.859 14.238 1.00 95.88 89 PRO A O 1
ATOM 738 N N . ALA A 1 90 ? 14.520 10.173 15.995 1.00 94.69 90 ALA A N 1
ATOM 739 C CA . ALA A 1 90 ? 13.375 9.388 16.454 1.00 94.69 90 ALA A CA 1
ATOM 740 C C . ALA A 1 90 ? 12.143 9.527 15.543 1.00 94.69 90 ALA A C 1
ATOM 742 O O . ALA A 1 90 ? 11.304 8.623 15.511 1.00 94.69 90 ALA A O 1
ATOM 743 N N . GLU A 1 91 ? 12.020 10.646 14.832 1.00 96.12 91 GLU A N 1
ATOM 744 C CA . GLU A 1 91 ? 10.973 10.882 13.836 1.00 96.12 91 GLU A CA 1
ATOM 745 C C . GLU A 1 91 ? 11.312 10.216 12.505 1.00 96.12 91 GLU A C 1
ATOM 747 O O . GLU A 1 91 ? 10.445 9.572 11.927 1.00 96.12 91 GLU A O 1
ATOM 752 N N . LYS A 1 92 ? 12.577 10.263 12.067 1.00 96.06 92 LYS A N 1
ATOM 753 C CA . LYS A 1 92 ? 13.054 9.527 10.881 1.00 96.06 92 LYS A CA 1
ATOM 754 C C . LYS A 1 92 ? 12.849 8.020 11.030 1.00 96.06 92 LYS A C 1
ATOM 756 O O . LYS A 1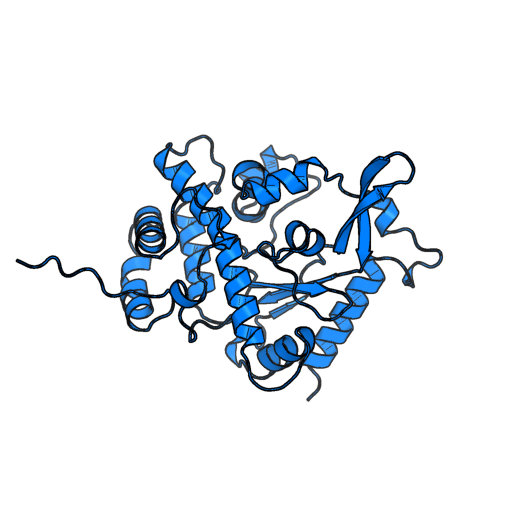 92 ? 12.429 7.355 10.089 1.00 96.06 92 LYS A O 1
ATOM 761 N N . ASP A 1 93 ? 13.097 7.486 12.226 1.00 93.94 93 ASP A N 1
ATOM 762 C CA . ASP A 1 93 ? 12.801 6.088 12.557 1.00 93.94 93 ASP A CA 1
ATOM 763 C C . ASP A 1 93 ? 11.302 5.771 12.448 1.00 93.94 93 ASP A C 1
ATOM 765 O O . ASP A 1 93 ? 10.916 4.761 11.859 1.00 93.94 93 ASP A O 1
ATOM 769 N N . LEU A 1 94 ? 10.446 6.651 12.978 1.00 95.62 94 LEU A N 1
ATOM 770 C CA . LEU A 1 94 ? 8.997 6.490 12.882 1.00 95.62 94 LEU A CA 1
ATOM 771 C C . LEU A 1 94 ? 8.523 6.571 11.423 1.00 95.62 94 LEU A C 1
ATOM 773 O O . LEU A 1 94 ? 7.760 5.709 10.998 1.00 95.62 94 LEU A O 1
ATOM 777 N N . ALA A 1 95 ? 9.013 7.538 10.647 1.00 97.31 95 ALA A N 1
ATOM 778 C CA . ALA A 1 95 ? 8.697 7.705 9.231 1.00 97.31 95 ALA A CA 1
ATOM 779 C C . ALA A 1 95 ? 9.100 6.474 8.404 1.00 97.31 95 ALA A C 1
ATOM 781 O O . ALA A 1 95 ? 8.292 5.960 7.629 1.00 97.31 95 ALA A O 1
ATOM 782 N N . LYS A 1 96 ? 10.308 5.932 8.635 1.00 95.25 96 LYS A N 1
ATOM 783 C CA . LYS A 1 96 ? 10.774 4.680 8.015 1.00 95.25 96 LYS A CA 1
ATOM 784 C C . LYS A 1 96 ? 9.835 3.519 8.338 1.00 95.25 96 LYS A C 1
ATOM 786 O O . LYS A 1 96 ? 9.416 2.789 7.442 1.00 95.25 96 LYS A O 1
ATOM 791 N N . ARG A 1 97 ? 9.476 3.355 9.614 1.00 94.69 97 ARG A N 1
ATOM 792 C CA . ARG A 1 97 ? 8.558 2.302 10.071 1.00 94.69 97 ARG A CA 1
ATOM 793 C C . ARG A 1 97 ? 7.168 2.442 9.447 1.00 94.69 97 ARG A C 1
ATOM 795 O O . ARG A 1 97 ? 6.624 1.442 8.993 1.00 94.69 97 ARG A O 1
ATOM 802 N N . VAL A 1 98 ? 6.622 3.657 9.378 1.00 96.12 98 VAL A N 1
ATOM 803 C CA . VAL A 1 98 ? 5.332 3.953 8.728 1.00 96.12 98 VAL A CA 1
ATOM 804 C C . VAL A 1 98 ? 5.379 3.616 7.239 1.00 96.12 98 VAL A C 1
ATOM 806 O O . VAL A 1 98 ? 4.494 2.913 6.751 1.00 96.12 98 VAL A O 1
ATOM 809 N N . HIS A 1 99 ? 6.432 4.035 6.532 1.00 96.12 99 HIS A N 1
ATOM 810 C CA . HIS A 1 99 ? 6.624 3.691 5.123 1.00 96.12 99 HIS A CA 1
ATOM 811 C C . HIS A 1 99 ? 6.626 2.178 4.914 1.00 96.12 99 HIS A C 1
ATOM 813 O O . HIS A 1 99 ? 5.877 1.669 4.092 1.00 96.12 99 HIS A O 1
ATOM 819 N N . GLN A 1 100 ? 7.401 1.429 5.697 1.00 94.31 100 GLN A N 1
ATOM 820 C CA . GLN A 1 100 ? 7.473 -0.029 5.562 1.00 94.31 100 GLN A CA 1
ATOM 821 C C . GLN A 1 100 ? 6.167 -0.736 5.954 1.00 94.31 100 GLN A C 1
ATOM 823 O O . GLN A 1 100 ? 5.804 -1.751 5.353 1.00 94.31 100 GLN A O 1
ATOM 828 N N . PHE A 1 101 ? 5.425 -0.182 6.917 1.00 95.31 101 PHE A N 1
ATOM 829 C CA . PHE A 1 101 ? 4.136 -0.707 7.364 1.00 95.31 101 PHE A CA 1
ATOM 830 C C . PHE A 1 101 ? 3.093 -0.763 6.235 1.00 95.31 101 PHE A C 1
ATOM 832 O O . PHE A 1 101 ? 2.254 -1.666 6.213 1.00 95.31 101 PHE A O 1
ATOM 839 N N . ARG A 1 102 ? 3.191 0.123 5.235 1.00 95.88 102 ARG A N 1
ATOM 840 C CA . ARG A 1 102 ? 2.306 0.136 4.057 1.00 95.88 102 ARG A CA 1
ATOM 841 C C . ARG A 1 102 ? 2.292 -1.199 3.297 1.00 95.88 102 ARG A C 1
ATOM 843 O O . ARG A 1 102 ? 1.255 -1.602 2.780 1.00 95.88 102 ARG A O 1
ATOM 850 N N . TYR A 1 103 ? 3.414 -1.924 3.272 1.00 94.69 103 TYR A N 1
ATOM 851 C CA . TYR A 1 103 ? 3.505 -3.225 2.597 1.00 94.69 103 TYR A CA 1
ATOM 852 C C . TYR A 1 103 ? 2.819 -4.348 3.382 1.00 94.69 103 TYR A C 1
ATOM 854 O O . TYR A 1 103 ? 2.311 -5.304 2.788 1.00 94.69 103 TYR A O 1
ATOM 862 N N . LEU A 1 104 ? 2.779 -4.229 4.713 1.00 94.62 104 LEU A N 1
ATOM 863 C CA . LEU A 1 104 ? 2.028 -5.140 5.577 1.00 94.62 104 LEU A CA 1
ATOM 864 C C . LEU A 1 104 ? 0.527 -4.915 5.424 1.00 94.62 104 LEU A C 1
ATOM 866 O O . LEU A 1 104 ? -0.213 -5.892 5.327 1.00 94.62 104 LEU A O 1
ATOM 870 N N . ILE A 1 105 ? 0.098 -3.650 5.346 1.00 96.38 105 ILE A N 1
ATOM 871 C CA . ILE A 1 105 ? -1.296 -3.294 5.055 1.00 96.38 105 ILE A CA 1
ATOM 872 C C . ILE A 1 105 ? -1.734 -3.936 3.737 1.00 96.38 105 ILE A C 1
ATOM 874 O O . ILE A 1 105 ? -2.723 -4.659 3.709 1.00 96.38 105 ILE A O 1
ATOM 878 N N . ASP A 1 106 ? -0.972 -3.771 2.662 1.00 95.06 106 ASP A N 1
ATOM 879 C CA . ASP A 1 106 ? -1.367 -4.321 1.362 1.00 95.06 106 ASP A CA 1
ATOM 880 C C . ASP A 1 106 ? -1.385 -5.841 1.317 1.00 95.06 106 ASP A C 1
ATOM 882 O O . ASP A 1 106 ? -2.308 -6.450 0.769 1.00 95.06 106 ASP A O 1
ATOM 886 N N . SER A 1 107 ? -0.408 -6.475 1.960 1.00 94.75 107 SER A N 1
ATOM 887 C CA . SER A 1 107 ? -0.393 -7.932 2.076 1.00 94.75 107 SER A CA 1
ATOM 888 C C . SER A 1 107 ? -1.582 -8.439 2.899 1.00 94.75 107 SER A C 1
ATOM 890 O O . SER A 1 107 ? -2.148 -9.490 2.583 1.00 94.75 107 SER A O 1
ATOM 892 N N . TRP A 1 108 ? -2.009 -7.684 3.918 1.00 95.75 108 TRP A N 1
ATOM 893 C CA . TRP A 1 108 ? -3.236 -7.954 4.661 1.00 95.75 108 TRP A CA 1
ATOM 894 C C . TRP A 1 108 ? -4.484 -7.803 3.790 1.00 95.75 108 TRP A C 1
ATOM 896 O O . TRP A 1 108 ? -5.306 -8.714 3.761 1.00 95.75 108 TRP A O 1
ATOM 906 N N . LEU A 1 109 ? -4.613 -6.704 3.046 1.00 96.69 109 LEU A N 1
ATOM 907 C CA . LEU A 1 109 ? -5.762 -6.427 2.179 1.00 96.69 109 LEU A CA 1
ATOM 908 C C . LEU A 1 109 ? -5.939 -7.515 1.111 1.00 96.69 109 LEU A C 1
ATOM 910 O O . LEU A 1 109 ? -7.048 -8.010 0.900 1.00 96.69 109 LEU A O 1
ATOM 914 N N . VAL A 1 110 ? -4.840 -7.951 0.493 1.00 95.25 110 VAL A N 1
ATOM 915 C CA . VAL A 1 110 ? -4.824 -9.089 -0.437 1.00 95.25 110 VAL A CA 1
ATOM 916 C C . VAL A 1 110 ? -5.230 -10.387 0.261 1.00 95.25 110 VAL A C 1
ATOM 918 O O . VAL A 1 110 ? -6.080 -11.122 -0.247 1.00 95.25 110 VAL A O 1
ATOM 921 N N . SER A 1 111 ? -4.675 -10.666 1.444 1.00 95.00 111 SER A N 1
ATOM 922 C CA . SER A 1 111 ? -5.016 -11.867 2.221 1.00 95.00 111 SER A CA 1
ATOM 923 C C . SER A 1 111 ? -6.489 -11.889 2.636 1.00 95.00 111 SER A C 1
ATOM 925 O O . SER A 1 111 ? -7.129 -12.938 2.572 1.00 95.00 111 SER A O 1
ATOM 927 N N . TYR A 1 112 ? -7.049 -10.732 2.999 1.00 96.19 112 TYR A N 1
ATOM 928 C CA . TYR A 1 112 ? -8.462 -10.571 3.319 1.00 96.19 112 TYR A CA 1
ATOM 929 C C . TYR A 1 112 ? -9.330 -10.989 2.131 1.00 96.19 112 TYR A C 1
ATOM 931 O O . TYR A 1 112 ? -10.173 -11.874 2.275 1.00 96.19 112 TYR A O 1
ATOM 939 N N . VAL A 1 113 ? -9.092 -10.416 0.943 1.00 96.00 113 VAL A N 1
ATOM 940 C CA . VAL A 1 113 ? -9.881 -10.731 -0.261 1.00 96.00 113 VAL A CA 1
ATOM 941 C C . VAL A 1 113 ? -9.712 -12.201 -0.651 1.00 96.00 113 VAL A C 1
ATOM 943 O O . VAL A 1 113 ? -10.696 -12.873 -0.952 1.00 96.00 113 VAL A O 1
ATOM 946 N N . ARG A 1 114 ? -8.494 -12.749 -0.553 1.00 94.81 114 ARG A N 1
ATOM 947 C CA . ARG A 1 114 ? -8.223 -14.178 -0.782 1.00 94.81 114 ARG A CA 1
ATOM 948 C C . ARG A 1 114 ? -8.976 -15.103 0.172 1.00 94.81 114 ARG A C 1
ATOM 950 O O . ARG A 1 114 ? -9.313 -16.215 -0.230 1.00 94.81 114 ARG A O 1
ATOM 957 N N . SER A 1 115 ? -9.226 -14.671 1.406 1.00 93.56 115 SER A N 1
ATOM 958 C CA . SER A 1 115 ? -9.930 -15.468 2.419 1.00 93.56 115 SER A CA 1
ATOM 959 C C . SER A 1 115 ? -11.445 -15.537 2.219 1.00 93.56 115 SER A C 1
ATOM 961 O O . SER A 1 115 ? -12.102 -16.360 2.858 1.00 93.56 115 SER A O 1
ATOM 963 N N . LEU A 1 116 ? -12.005 -14.696 1.340 1.00 91.44 116 LEU A N 1
ATOM 964 C CA . LEU A 1 116 ? -13.428 -14.738 1.030 1.00 91.44 116 LEU A CA 1
ATOM 965 C C . LEU A 1 116 ? -13.792 -16.100 0.413 1.00 91.44 116 LEU A C 1
ATOM 967 O O . LEU A 1 116 ? -13.039 -16.628 -0.415 1.00 91.44 116 LEU A O 1
ATOM 971 N N . PRO A 1 117 ? -14.929 -16.691 0.820 1.00 88.50 117 PRO A N 1
ATOM 972 C CA . PRO A 1 117 ? -15.366 -17.976 0.295 1.00 88.50 117 PRO A CA 1
ATOM 973 C C . PRO A 1 117 ? -15.729 -17.868 -1.191 1.00 88.50 117 PRO A C 1
ATOM 975 O O . PRO A 1 117 ? -16.156 -16.815 -1.661 1.00 88.50 117 PRO A O 1
ATOM 978 N N . GLY A 1 118 ? -15.628 -18.986 -1.911 1.00 84.31 118 GLY A N 1
ATOM 979 C CA . GLY A 1 118 ? -16.081 -19.094 -3.297 1.00 84.31 118 GLY A CA 1
ATOM 980 C C . GLY A 1 118 ? -14.943 -19.277 -4.296 1.00 84.31 118 GLY A C 1
ATOM 981 O O . GLY A 1 118 ? -14.218 -20.266 -4.235 1.00 84.31 118 GLY A O 1
ATOM 982 N N . GLN A 1 119 ? -14.868 -18.359 -5.257 1.00 81.31 119 GLN A N 1
ATOM 983 C CA . GLN A 1 119 ? -14.122 -18.469 -6.516 1.00 81.31 119 GLN A CA 1
ATOM 984 C C . GLN A 1 119 ? -12.620 -18.720 -6.326 1.00 81.31 119 GLN A C 1
ATOM 986 O O . GLN A 1 119 ? -12.058 -18.451 -5.269 1.00 81.31 119 GLN A O 1
ATOM 991 N N . THR A 1 120 ? -11.946 -19.232 -7.357 1.00 80.81 120 THR A N 1
ATOM 992 C CA . THR A 1 120 ? -10.543 -19.670 -7.252 1.00 80.81 120 THR A CA 1
ATOM 993 C C . THR A 1 120 ? -9.518 -18.582 -7.590 1.00 80.81 120 THR A C 1
ATOM 995 O O . THR A 1 120 ? -8.471 -18.546 -6.950 1.00 80.81 120 THR A O 1
ATOM 998 N N . SER A 1 121 ? -9.804 -17.679 -8.536 1.00 92.19 121 SER A N 1
ATOM 999 C CA . SER A 1 121 ? -8.865 -16.621 -8.965 1.00 92.19 121 SER A CA 1
ATOM 1000 C C . SER A 1 121 ? -8.932 -15.360 -8.096 1.00 92.19 121 SER A C 1
ATOM 1002 O O . SER A 1 121 ? -10.030 -14.960 -7.689 1.00 92.19 121 SER A O 1
ATOM 1004 N N . ASP A 1 122 ? -7.803 -14.665 -7.918 1.00 94.94 122 ASP A N 1
ATOM 1005 C CA . ASP A 1 122 ? -7.744 -13.396 -7.178 1.00 94.94 122 ASP A CA 1
ATOM 1006 C C . ASP A 1 122 ? -8.606 -12.305 -7.835 1.00 94.94 122 ASP A C 1
ATOM 1008 O O . ASP A 1 122 ? -9.351 -11.611 -7.138 1.00 94.94 122 ASP A O 1
ATOM 1012 N N . ARG A 1 123 ? -8.587 -12.202 -9.176 1.00 95.06 123 ARG A N 1
ATOM 1013 C CA . ARG A 1 123 ? -9.451 -11.272 -9.929 1.00 95.06 123 ARG A CA 1
ATOM 1014 C C . ARG A 1 123 ? -10.922 -11.445 -9.570 1.00 95.06 123 ARG A C 1
ATOM 1016 O O . ARG A 1 123 ? -11.592 -10.466 -9.246 1.00 95.06 123 ARG A O 1
ATOM 1023 N N . GLN A 1 124 ? -11.428 -12.677 -9.628 1.00 94.75 124 GLN A N 1
ATOM 1024 C CA . GLN A 1 124 ? -12.840 -12.929 -9.360 1.00 94.75 124 GLN A CA 1
ATOM 1025 C C . GLN A 1 124 ? -13.201 -12.667 -7.894 1.00 94.75 124 GLN A C 1
ATOM 1027 O O . GLN A 1 124 ? -14.230 -12.051 -7.637 1.00 94.75 124 GLN A O 1
ATOM 1032 N N . LYS A 1 125 ? -12.336 -13.027 -6.936 1.00 95.44 125 LYS A N 1
ATOM 1033 C CA . LYS A 1 125 ? -12.560 -12.682 -5.522 1.00 95.44 125 LYS A CA 1
ATOM 1034 C C . LYS A 1 125 ? -12.636 -11.172 -5.302 1.00 95.44 125 LYS A C 1
ATOM 1036 O O . LYS A 1 125 ? -13.471 -10.714 -4.525 1.00 95.44 125 LYS A O 1
ATOM 1041 N N . LEU A 1 126 ? -11.805 -10.389 -5.997 1.00 95.94 126 LEU A N 1
ATOM 1042 C CA . LEU A 1 126 ? -11.887 -8.930 -5.932 1.00 95.94 126 LEU A CA 1
ATOM 1043 C C . LEU A 1 126 ? -13.184 -8.402 -6.557 1.00 95.94 126 LEU A C 1
ATOM 1045 O O . LEU A 1 126 ? -13.809 -7.517 -5.978 1.00 95.94 126 LEU A O 1
ATOM 1049 N N . ILE A 1 127 ? -13.609 -8.943 -7.704 1.00 94.25 127 ILE A N 1
ATOM 1050 C CA . ILE A 1 127 ? -14.891 -8.583 -8.333 1.00 94.25 127 ILE A CA 1
ATOM 1051 C C . ILE A 1 127 ? -16.047 -8.847 -7.369 1.00 94.25 127 ILE A C 1
ATOM 1053 O O . ILE A 1 127 ? -16.866 -7.958 -7.133 1.00 94.25 127 ILE A O 1
ATOM 1057 N N . ASP A 1 128 ? -16.087 -10.042 -6.784 1.00 92.81 128 ASP A N 1
ATOM 1058 C CA . ASP A 1 128 ? -17.134 -10.443 -5.851 1.00 92.81 128 ASP A CA 1
ATOM 1059 C C . ASP A 1 128 ? -17.136 -9.521 -4.628 1.00 92.81 128 ASP A C 1
ATOM 1061 O O . ASP A 1 128 ? -18.187 -8.992 -4.267 1.00 92.81 128 ASP A O 1
ATOM 1065 N N . TYR A 1 129 ? -15.961 -9.232 -4.056 1.00 94.19 129 TYR A N 1
ATOM 1066 C CA . TYR A 1 129 ? -15.821 -8.277 -2.959 1.00 94.19 129 TYR A CA 1
ATOM 1067 C C . TYR A 1 129 ? -16.392 -6.895 -3.308 1.00 94.19 129 TYR A C 1
ATOM 1069 O O . TYR A 1 129 ? -17.203 -6.358 -2.553 1.00 94.19 129 TYR A O 1
ATOM 1077 N N . LEU A 1 130 ? -16.013 -6.325 -4.456 1.00 94.12 130 LEU A N 1
ATOM 1078 C CA . LEU A 1 130 ? -16.457 -4.992 -4.878 1.00 94.12 130 LEU A CA 1
ATOM 1079 C C . LEU A 1 130 ? -17.959 -4.932 -5.196 1.00 94.12 130 LEU A C 1
ATOM 1081 O O . LEU A 1 130 ? -18.578 -3.885 -4.999 1.00 94.12 130 LEU A O 1
ATOM 1085 N N . ARG A 1 131 ? -18.554 -6.040 -5.656 1.00 90.56 131 ARG A N 1
ATOM 1086 C CA . ARG A 1 131 ? -20.002 -6.157 -5.896 1.00 90.56 131 ARG A CA 1
ATOM 1087 C C . ARG A 1 131 ? -20.796 -6.204 -4.593 1.00 90.56 131 ARG A C 1
ATOM 1089 O O . ARG A 1 131 ? -21.804 -5.504 -4.458 1.00 90.56 131 ARG A O 1
ATOM 1096 N N . ILE A 1 132 ? -20.358 -7.034 -3.643 1.00 86.12 132 ILE A N 1
ATOM 1097 C CA . ILE A 1 132 ? -21.128 -7.313 -2.424 1.00 86.12 132 ILE A CA 1
ATOM 1098 C C . ILE A 1 132 ? -20.890 -6.289 -1.321 1.00 86.12 132 ILE A C 1
ATOM 1100 O O . ILE A 1 132 ? -21.797 -6.066 -0.525 1.00 86.12 132 ILE A O 1
ATOM 1104 N N . ALA A 1 133 ? -19.711 -5.661 -1.253 1.00 84.00 133 ALA A N 1
ATOM 1105 C CA . ALA A 1 133 ? -19.393 -4.678 -0.226 1.00 84.00 133 ALA A CA 1
ATOM 1106 C C . ALA A 1 133 ? -20.156 -3.371 -0.510 1.00 84.00 133 ALA A C 1
ATOM 1108 O O . ALA A 1 133 ? -19.761 -2.614 -1.401 1.00 84.00 133 ALA A O 1
ATOM 1109 N N . PRO A 1 134 ? -21.217 -3.023 0.251 1.00 76.12 134 PRO A N 1
ATOM 1110 C CA . PRO A 1 134 ? -22.001 -1.818 -0.029 1.00 76.12 134 PRO A CA 1
ATOM 1111 C C . PRO A 1 134 ? -21.135 -0.563 0.082 1.00 76.12 134 PRO A C 1
ATOM 1113 O O . PRO A 1 134 ? -21.275 0.375 -0.694 1.00 76.12 134 PRO A O 1
ATOM 1116 N N . ALA A 1 135 ? -20.178 -0.604 1.007 1.00 80.88 135 ALA A N 1
ATOM 1117 C CA . ALA A 1 135 ? -19.205 0.442 1.236 1.00 80.88 135 ALA A CA 1
ATOM 1118 C C . ALA A 1 135 ? -18.185 0.577 0.086 1.00 80.88 135 ALA A C 1
ATOM 1120 O O . ALA A 1 135 ? -17.503 1.589 0.023 1.00 80.88 135 ALA A O 1
ATOM 1121 N N . ALA A 1 136 ? -18.039 -0.381 -0.832 1.00 78.00 136 ALA A N 1
ATOM 1122 C CA . ALA A 1 136 ? -17.187 -0.203 -2.012 1.00 78.00 136 ALA A CA 1
ATOM 1123 C C . ALA A 1 136 ? -17.892 0.602 -3.117 1.00 78.00 136 ALA A C 1
ATOM 1125 O O . ALA A 1 136 ? -17.222 1.256 -3.919 1.00 78.00 136 ALA A O 1
ATOM 1126 N N . LYS A 1 137 ? -19.234 0.589 -3.164 1.00 80.44 137 LYS A N 1
ATOM 1127 C CA . LYS A 1 137 ? -20.019 1.224 -4.235 1.00 80.44 137 LYS A CA 1
ATOM 1128 C C . LYS A 1 137 ? -19.700 2.717 -4.337 1.00 80.44 137 LYS A C 1
ATOM 1130 O O . LYS A 1 137 ? -19.817 3.455 -3.364 1.00 80.44 137 LYS A O 1
ATOM 1135 N N . GLY A 1 138 ? -19.264 3.148 -5.521 1.00 81.31 138 GLY A N 1
ATOM 1136 C CA . GLY A 1 138 ? -18.881 4.538 -5.796 1.00 81.31 138 GLY A CA 1
ATOM 1137 C C . GLY A 1 138 ? -17.568 5.003 -5.154 1.00 81.31 138 GLY A C 1
ATOM 1138 O O . GLY A 1 138 ? -17.190 6.153 -5.350 1.00 81.31 138 GLY A O 1
ATOM 1139 N N . ARG A 1 139 ? -16.859 4.142 -4.408 1.00 86.19 139 ARG A N 1
ATOM 1140 C CA . ARG A 1 139 ? -15.567 4.465 -3.773 1.00 86.19 139 ARG A CA 1
ATOM 1141 C C . ARG A 1 139 ? -14.376 3.751 -4.403 1.00 86.19 139 ARG A C 1
ATOM 1143 O O . ARG A 1 139 ? -13.249 4.015 -3.994 1.00 86.19 139 ARG A O 1
ATOM 1150 N N . TRP A 1 140 ? -14.598 2.864 -5.370 1.00 92.31 140 TRP A N 1
ATOM 1151 C CA . TRP A 1 140 ? -13.518 2.213 -6.104 1.00 92.31 140 TRP A CA 1
ATOM 1152 C C . TRP A 1 140 ? -13.330 2.811 -7.500 1.00 92.31 140 TRP A C 1
ATOM 1154 O O . TRP A 1 140 ? -14.266 3.349 -8.093 1.00 92.31 140 TRP A O 1
ATOM 1164 N N . SER A 1 141 ? -12.113 2.722 -8.028 1.00 90.69 141 SER A N 1
ATOM 1165 C CA . SER A 1 141 ? -11.779 3.189 -9.374 1.00 90.69 141 SER A CA 1
ATOM 1166 C C . SER A 1 141 ? -10.654 2.368 -10.001 1.00 90.69 141 SER A C 1
ATOM 1168 O O . SER A 1 141 ? -9.902 1.669 -9.318 1.00 90.69 141 SER A O 1
ATOM 1170 N N . ILE A 1 142 ? -10.530 2.458 -11.326 1.00 88.75 142 ILE A N 1
ATOM 1171 C CA . ILE A 1 142 ? -9.321 2.022 -12.025 1.00 88.75 142 ILE A CA 1
ATOM 1172 C C . ILE A 1 142 ? -8.251 3.091 -11.800 1.00 88.75 142 ILE A C 1
ATOM 1174 O O . ILE A 1 142 ? -8.420 4.242 -12.203 1.00 88.75 142 ILE A O 1
ATOM 1178 N N . GLY A 1 143 ? -7.150 2.710 -11.159 1.00 76.38 143 GLY A N 1
ATOM 1179 C CA . GLY A 1 143 ? -5.989 3.575 -11.008 1.00 76.38 143 GLY A CA 1
ATOM 1180 C C . GLY A 1 143 ? -5.171 3.647 -12.295 1.00 76.38 143 GLY A C 1
ATOM 1181 O O . GLY A 1 143 ? -5.284 2.798 -13.183 1.00 76.38 143 GLY A O 1
ATOM 1182 N N . SER A 1 144 ? -4.282 4.638 -12.378 1.00 69.88 144 SER A N 1
ATOM 1183 C CA . SER A 1 144 ? -3.255 4.650 -13.419 1.00 69.88 144 SER A CA 1
ATOM 1184 C C . SER A 1 144 ? -2.487 3.327 -13.372 1.00 69.88 144 SER A C 1
ATOM 1186 O O . SER A 1 144 ? -2.011 2.949 -12.296 1.00 69.88 144 SER A O 1
ATOM 1188 N N . PRO A 1 145 ? -2.373 2.598 -14.493 1.00 60.03 145 PRO A N 1
ATOM 1189 C CA . PRO A 1 145 ? -1.680 1.324 -14.482 1.00 60.03 145 PRO A CA 1
ATOM 1190 C C . PRO A 1 145 ? -0.236 1.534 -14.035 1.00 60.03 145 PRO A C 1
ATOM 1192 O O . PRO A 1 145 ? 0.439 2.445 -14.520 1.00 60.03 145 PRO A O 1
ATOM 1195 N N . ARG A 1 146 ? 0.263 0.670 -13.142 1.00 56.44 146 ARG A N 1
ATOM 1196 C CA . ARG A 1 146 ? 1.698 0.584 -12.834 1.00 56.44 146 ARG A CA 1
ATOM 1197 C C . ARG A 1 146 ? 2.397 -0.160 -13.964 1.00 56.44 146 ARG A C 1
ATOM 1199 O O . ARG A 1 146 ? 2.972 -1.197 -13.704 1.00 56.44 146 ARG A O 1
ATOM 1206 N N . LEU A 1 147 ? 2.258 0.369 -15.183 1.00 54.28 147 LEU A N 1
ATOM 1207 C CA . LEU A 1 147 ? 2.512 -0.098 -16.559 1.00 54.28 147 LEU A CA 1
ATOM 1208 C C . LEU A 1 147 ? 3.396 -1.339 -16.865 1.00 54.28 147 LEU A C 1
ATOM 1210 O O . LEU A 1 147 ? 3.745 -1.526 -18.027 1.00 54.28 147 LEU A O 1
ATOM 1214 N N . HIS A 1 148 ? 3.762 -2.217 -15.937 1.00 53.81 148 HIS A N 1
ATOM 1215 C CA . HIS A 1 148 ? 4.820 -3.203 -16.073 1.00 53.81 148 HIS A CA 1
ATOM 1216 C C . HIS A 1 148 ? 4.693 -4.312 -15.010 1.00 53.81 148 HIS A C 1
ATOM 1218 O O . HIS A 1 148 ? 4.891 -4.048 -13.830 1.00 53.81 148 HIS A O 1
ATOM 1224 N N . GLU A 1 149 ? 4.463 -5.563 -15.403 1.00 53.12 149 GLU A N 1
ATOM 1225 C CA . GLU A 1 149 ? 4.966 -6.702 -14.630 1.00 53.12 149 GLU A CA 1
ATOM 1226 C C . GLU A 1 149 ? 6.384 -6.975 -15.142 1.00 53.12 149 GLU A C 1
ATOM 1228 O O . GLU A 1 149 ? 6.595 -7.411 -16.282 1.00 53.12 149 GLU A O 1
ATOM 1233 N N . LYS A 1 150 ? 7.365 -6.579 -14.335 1.00 64.12 150 LYS A N 1
ATOM 1234 C CA . LYS A 1 150 ? 8.785 -6.608 -14.685 1.00 64.12 150 LYS A CA 1
ATOM 1235 C C . LYS A 1 150 ? 9.440 -7.814 -14.056 1.00 64.12 150 LYS A C 1
ATOM 1237 O O . LYS A 1 150 ? 9.439 -7.930 -12.840 1.00 64.12 150 LYS A O 1
ATOM 1242 N N . GLU A 1 151 ? 10.039 -8.659 -14.873 1.00 62.41 151 GLU A N 1
ATOM 1243 C CA . GLU A 1 151 ? 10.795 -9.817 -14.412 1.00 62.41 151 GLU A CA 1
ATOM 1244 C C . GLU A 1 151 ? 12.287 -9.534 -14.569 1.00 62.41 151 GLU A C 1
ATOM 1246 O O . GLU A 1 151 ? 12.724 -9.026 -15.607 1.00 62.41 151 GLU A O 1
ATOM 1251 N N . LEU A 1 152 ? 13.063 -9.864 -13.541 1.00 64.56 152 LEU A N 1
ATOM 1252 C CA . LEU A 1 152 ? 14.515 -9.850 -13.618 1.00 64.56 152 LEU A CA 1
ATOM 1253 C C . LEU A 1 152 ? 14.971 -11.010 -14.513 1.00 64.56 152 LEU A C 1
ATOM 1255 O O . LEU A 1 152 ? 14.639 -12.164 -14.241 1.00 64.56 152 LEU A O 1
ATOM 1259 N N . ARG A 1 153 ? 15.722 -10.731 -15.581 1.00 67.00 153 ARG A N 1
ATOM 1260 C CA . ARG A 1 153 ? 16.349 -11.772 -16.409 1.00 67.00 153 ARG A CA 1
ATOM 1261 C C . ARG A 1 153 ? 17.795 -11.426 -16.701 1.00 67.00 153 ARG A C 1
ATOM 1263 O O . ARG A 1 153 ? 18.130 -10.265 -16.921 1.00 67.00 153 ARG A O 1
ATOM 1270 N N . THR A 1 154 ? 18.625 -12.455 -16.768 1.00 72.56 154 THR A N 1
ATOM 1271 C CA . THR A 1 154 ? 19.994 -12.344 -17.264 1.00 72.56 154 THR A CA 1
ATOM 1272 C C . THR A 1 154 ? 19.989 -12.585 -18.768 1.00 72.56 154 THR A C 1
ATOM 1274 O O . THR A 1 154 ? 19.457 -13.591 -19.242 1.00 72.56 154 THR A O 1
ATOM 1277 N N . ASP A 1 155 ? 20.520 -11.631 -19.528 1.00 70.31 155 ASP A N 1
ATOM 1278 C CA . ASP A 1 155 ? 20.681 -11.776 -20.969 1.00 70.31 155 ASP A CA 1
ATOM 1279 C C . ASP A 1 155 ? 21.811 -12.764 -21.316 1.00 70.31 155 ASP A C 1
ATOM 1281 O O . ASP A 1 155 ? 22.581 -13.206 -20.463 1.00 70.31 155 ASP A O 1
ATOM 1285 N N . LEU A 1 156 ? 21.919 -13.126 -22.598 1.00 72.38 156 LEU A N 1
ATOM 1286 C CA . LEU A 1 156 ? 22.960 -14.043 -23.084 1.00 72.38 156 LEU A CA 1
ATOM 1287 C C . LEU A 1 156 ? 24.389 -13.498 -22.896 1.00 72.38 156 LEU A C 1
ATOM 1289 O O . LEU A 1 156 ? 25.343 -14.263 -22.998 1.00 72.38 156 LEU A O 1
ATOM 1293 N N . ALA A 1 157 ? 24.539 -12.195 -22.642 1.00 73.88 157 ALA A N 1
ATOM 1294 C CA . ALA A 1 157 ? 25.812 -11.540 -22.364 1.00 73.88 157 ALA A CA 1
ATOM 1295 C C . ALA A 1 157 ? 26.112 -11.448 -20.853 1.00 73.88 157 ALA A C 1
ATOM 1297 O O . ALA A 1 157 ? 27.128 -10.870 -20.472 1.00 73.88 157 ALA A O 1
ATOM 1298 N N . GLY A 1 158 ? 25.264 -12.027 -19.995 1.00 70.69 158 GLY A N 1
ATOM 1299 C CA . GLY A 1 158 ? 25.447 -12.042 -18.546 1.00 70.69 158 GLY A CA 1
ATOM 1300 C C . GLY A 1 158 ? 24.957 -10.781 -17.834 1.00 70.69 158 GLY A C 1
ATOM 1301 O O . GLY A 1 158 ? 25.161 -10.662 -16.627 1.00 70.69 158 GLY A O 1
ATOM 1302 N N . HIS A 1 159 ? 24.300 -9.845 -18.527 1.00 70.12 159 HIS A N 1
ATOM 1303 C CA . HIS A 1 159 ? 23.736 -8.663 -17.881 1.00 70.12 159 HIS A CA 1
ATOM 1304 C C . HIS A 1 159 ? 22.355 -8.968 -17.325 1.00 70.12 159 HIS A C 1
ATOM 1306 O O . HIS A 1 159 ? 21.442 -9.373 -18.049 1.00 70.12 159 HIS A O 1
ATOM 1312 N N . THR A 1 160 ? 22.175 -8.694 -16.042 1.00 64.56 160 THR A N 1
ATOM 1313 C CA . THR A 1 160 ? 20.869 -8.757 -15.401 1.00 64.56 160 THR A CA 1
ATOM 1314 C C . THR A 1 160 ? 20.111 -7.462 -15.675 1.00 64.56 160 THR A C 1
ATOM 1316 O O . THR A 1 160 ? 20.598 -6.370 -15.396 1.00 64.56 160 THR A O 1
ATOM 1319 N N . ARG A 1 161 ? 18.924 -7.570 -16.279 1.00 67.06 161 ARG A N 1
ATOM 1320 C CA . ARG A 1 161 ? 18.051 -6.430 -16.587 1.00 67.06 161 ARG A CA 1
ATOM 1321 C C . ARG A 1 161 ? 16.599 -6.795 -16.325 1.00 67.06 161 ARG A C 1
ATOM 1323 O O . ARG A 1 161 ? 16.208 -7.961 -16.377 1.00 67.06 161 ARG A O 1
ATOM 1330 N N . PHE A 1 162 ? 15.778 -5.784 -16.080 1.00 66.31 162 PHE A N 1
ATOM 1331 C CA . PHE A 1 162 ? 14.338 -5.975 -15.998 1.00 66.31 162 PHE A CA 1
ATOM 1332 C C . PHE A 1 162 ? 13.716 -5.965 -17.386 1.00 66.31 162 PHE A C 1
ATOM 1334 O O . PHE A 1 162 ? 13.900 -5.025 -18.158 1.00 66.31 162 PHE A O 1
ATOM 1341 N N . TYR A 1 163 ? 12.927 -6.994 -17.670 1.00 63.28 163 TYR A N 1
ATOM 1342 C CA . TYR A 1 163 ? 12.167 -7.111 -18.904 1.00 63.28 163 TYR A CA 1
ATOM 1343 C C . TYR A 1 163 ? 10.676 -7.039 -18.618 1.00 63.28 163 TYR A C 1
ATOM 1345 O O . TYR A 1 163 ? 10.176 -7.547 -17.613 1.00 63.28 163 TYR A O 1
ATOM 1353 N N . LEU A 1 164 ? 9.954 -6.419 -19.545 1.00 65.12 164 LEU A N 1
ATOM 1354 C CA . LEU A 1 164 ? 8.499 -6.402 -19.540 1.00 65.12 164 LEU A CA 1
ATOM 1355 C C . LEU A 1 164 ? 8.009 -7.793 -19.936 1.00 65.12 164 LEU A C 1
ATOM 1357 O O . LEU A 1 164 ? 8.134 -8.180 -21.097 1.00 65.12 164 LEU A O 1
ATOM 1361 N N . LYS A 1 165 ? 7.478 -8.548 -18.972 1.00 65.62 165 LYS A N 1
ATOM 1362 C CA . LYS A 1 165 ? 6.951 -9.895 -19.221 1.00 65.62 165 LYS A CA 1
ATOM 1363 C C . LYS A 1 165 ? 5.460 -9.828 -19.524 1.00 65.62 165 LYS A C 1
ATOM 1365 O O . LYS A 1 165 ? 5.015 -10.272 -20.582 1.00 65.62 165 LYS A O 1
ATOM 1370 N N . LYS A 1 166 ? 4.704 -9.236 -18.601 1.00 74.00 166 LYS A N 1
ATOM 1371 C CA . LYS A 1 166 ? 3.240 -9.180 -18.616 1.00 74.00 166 LYS A CA 1
ATOM 1372 C C . LYS A 1 166 ? 2.752 -7.782 -18.263 1.00 74.00 166 LYS A C 1
ATOM 1374 O O . LYS A 1 166 ? 3.516 -6.908 -17.842 1.00 74.00 166 LYS A O 1
ATOM 1379 N N . VAL A 1 167 ? 1.478 -7.542 -18.535 1.00 78.81 167 VAL A N 1
ATOM 1380 C CA . VAL A 1 167 ? 0.817 -6.295 -18.152 1.00 78.81 167 VAL A CA 1
ATOM 1381 C C . VAL A 1 167 ? 0.144 -6.480 -16.797 1.00 78.81 167 VAL A C 1
ATOM 1383 O O . VAL A 1 167 ? -0.260 -7.582 -16.452 1.00 78.81 167 VAL A O 1
ATOM 1386 N N . ASN A 1 168 ? -0.000 -5.397 -16.047 1.00 85.38 168 ASN A N 1
ATOM 1387 C CA . ASN A 1 168 ? -0.803 -5.362 -14.832 1.00 85.38 168 ASN A CA 1
ATOM 1388 C C . ASN A 1 168 ? -1.807 -4.209 -14.916 1.00 85.38 168 ASN A C 1
ATOM 1390 O O . ASN A 1 168 ? -1.736 -3.368 -15.822 1.00 85.38 168 ASN A O 1
ATOM 1394 N N . TYR A 1 169 ? -2.748 -4.162 -13.984 1.00 87.25 169 TYR A N 1
ATOM 1395 C CA . TYR A 1 169 ? -3.651 -3.031 -13.813 1.00 87.25 169 TYR A CA 1
ATOM 1396 C C . TYR A 1 169 ? -3.947 -2.799 -12.332 1.00 87.25 169 TYR A C 1
ATOM 1398 O O . TYR A 1 169 ? -3.848 -3.705 -11.505 1.00 87.25 169 TYR A O 1
ATOM 1406 N N . LYS A 1 170 ? -4.255 -1.542 -12.003 1.00 90.88 170 LYS A N 1
ATOM 1407 C CA . LYS A 1 170 ? -4.411 -1.052 -10.633 1.00 90.88 170 LYS A CA 1
ATOM 1408 C C . LYS A 1 170 ? -5.882 -0.782 -10.341 1.00 90.88 170 LYS A C 1
ATOM 1410 O O . LYS A 1 170 ? -6.544 -0.083 -11.108 1.00 90.88 170 LYS A O 1
ATOM 1415 N N . ILE A 1 171 ? -6.356 -1.279 -9.208 1.00 93.50 171 ILE A N 1
ATOM 1416 C CA . ILE A 1 171 ? -7.667 -0.979 -8.635 1.00 93.50 171 ILE A CA 1
ATOM 1417 C C . ILE A 1 171 ? -7.444 -0.205 -7.338 1.00 93.50 171 ILE A C 1
ATOM 1419 O O . ILE A 1 171 ? -6.576 -0.559 -6.542 1.00 93.50 171 ILE A O 1
ATOM 1423 N N . LEU A 1 172 ? -8.211 0.860 -7.136 1.00 93.62 172 LEU A N 1
ATOM 1424 C CA . LEU A 1 172 ? -8.174 1.686 -5.934 1.00 93.62 172 LEU A CA 1
ATOM 1425 C C . LEU A 1 172 ? -9.496 1.593 -5.184 1.00 93.62 172 LEU A C 1
ATOM 1427 O O . LEU A 1 172 ? -10.543 1.548 -5.822 1.00 93.62 172 LEU A O 1
ATOM 1431 N N . ILE A 1 173 ? -9.453 1.649 -3.853 1.00 94.19 173 ILE A N 1
ATOM 1432 C CA . ILE A 1 173 ? -10.613 1.921 -2.994 1.00 94.19 173 ILE A CA 1
ATOM 1433 C C . ILE A 1 173 ? -10.275 3.137 -2.131 1.00 94.19 173 ILE A C 1
ATOM 1435 O O . ILE A 1 173 ? -9.345 3.102 -1.329 1.00 94.19 173 ILE A O 1
ATOM 1439 N N . GLY A 1 174 ? -11.010 4.233 -2.324 1.00 92.06 174 GLY A N 1
ATOM 1440 C CA . GLY A 1 174 ? -10.808 5.482 -1.587 1.00 92.06 174 GLY A CA 1
ATOM 1441 C C . GLY A 1 174 ? -9.405 6.072 -1.742 1.00 92.06 174 GLY A C 1
ATOM 1442 O O . GLY A 1 174 ? -8.933 6.696 -0.807 1.00 92.06 174 GLY A O 1
ATOM 1443 N N . PHE A 1 175 ? -8.735 5.823 -2.876 1.00 91.50 175 PHE A N 1
ATOM 1444 C CA . PHE A 1 175 ? -7.342 6.190 -3.191 1.00 91.50 175 PHE A CA 1
ATOM 1445 C C . PHE A 1 175 ? -6.256 5.534 -2.311 1.00 91.50 175 PHE A C 1
ATOM 1447 O O . PHE A 1 175 ? -5.200 5.178 -2.832 1.00 91.50 175 PHE A O 1
ATOM 1454 N N . HIS A 1 176 ? -6.526 5.287 -1.030 1.00 95.62 176 HIS A N 1
ATOM 1455 C CA . HIS A 1 176 ? -5.579 4.709 -0.077 1.00 95.62 176 HIS A CA 1
ATOM 1456 C C . HIS A 1 176 ? -5.326 3.217 -0.295 1.00 95.62 176 HIS A C 1
ATOM 1458 O O . HIS A 1 176 ? -4.181 2.775 -0.331 1.00 95.62 176 HIS A O 1
ATOM 1464 N N . VAL A 1 177 ? -6.388 2.429 -0.469 1.00 95.94 177 VAL A N 1
ATOM 1465 C CA . VAL A 1 177 ? -6.272 0.981 -0.659 1.00 95.94 177 VAL A CA 1
ATOM 1466 C C . VAL A 1 177 ? -5.994 0.682 -2.123 1.00 95.94 177 VAL A C 1
ATOM 1468 O O . VAL A 1 177 ? -6.746 1.106 -3.004 1.00 95.94 177 VAL A O 1
ATOM 1471 N N . GLU A 1 178 ? -4.930 -0.074 -2.377 1.00 93.56 178 GLU A N 1
ATOM 1472 C CA . GLU A 1 178 ? -4.480 -0.438 -3.712 1.00 93.56 178 GLU A CA 1
ATOM 1473 C C . GLU A 1 178 ? -4.477 -1.959 -3.895 1.00 93.56 178 GLU A C 1
ATOM 1475 O O . GLU A 1 178 ? -3.967 -2.705 -3.066 1.00 93.56 178 GLU A O 1
ATOM 1480 N N . PHE A 1 179 ? -5.011 -2.419 -5.024 1.00 94.38 179 PHE A N 1
ATOM 1481 C CA . PHE A 1 179 ? -4.795 -3.772 -5.521 1.00 94.38 179 PHE A CA 1
ATOM 1482 C C . PHE A 1 179 ? -4.140 -3.695 -6.892 1.00 94.38 179 PHE A C 1
ATOM 1484 O O . PHE A 1 179 ? -4.564 -2.919 -7.752 1.00 94.38 179 PHE A O 1
ATOM 1491 N N . ILE A 1 180 ? -3.135 -4.535 -7.119 1.00 92.25 180 ILE A N 1
ATOM 1492 C CA . ILE A 1 180 ? -2.522 -4.706 -8.433 1.00 92.25 180 ILE A CA 1
ATOM 1493 C C . ILE A 1 180 ? -2.747 -6.142 -8.868 1.00 92.25 180 ILE A C 1
ATOM 1495 O O . ILE A 1 180 ? -2.360 -7.070 -8.161 1.00 92.25 180 ILE A O 1
ATOM 1499 N N . LEU A 1 181 ? -3.380 -6.302 -10.028 1.00 91.31 181 LEU A N 1
ATOM 1500 C CA . LEU A 1 181 ? -3.624 -7.595 -10.655 1.00 91.31 181 LEU A CA 1
ATOM 1501 C C . LEU A 1 181 ? -2.702 -7.764 -11.861 1.00 91.31 181 LEU A C 1
ATOM 1503 O O . LEU A 1 181 ? -2.548 -6.835 -12.664 1.00 91.31 181 LEU A O 1
ATOM 1507 N N . SER A 1 182 ? -2.095 -8.942 -11.980 1.00 88.06 182 SER A N 1
ATOM 1508 C CA . SER A 1 182 ? -1.388 -9.369 -13.186 1.00 88.06 182 SER A CA 1
ATOM 1509 C C . SER A 1 182 ? -2.356 -9.688 -14.325 1.00 88.06 182 SER A C 1
ATOM 1511 O O . SER A 1 182 ? -3.576 -9.721 -14.160 1.00 88.06 182 SER A O 1
ATOM 1513 N N . GLU A 1 183 ? -1.796 -9.952 -15.502 1.00 85.88 183 GLU A N 1
ATOM 1514 C CA . GLU A 1 183 ? -2.542 -10.500 -16.636 1.00 85.88 183 GLU A CA 1
ATOM 1515 C C . GLU A 1 183 ? -3.060 -11.927 -16.386 1.00 85.88 183 GLU A C 1
ATOM 1517 O O . GLU A 1 183 ? -4.018 -12.335 -17.031 1.00 85.88 183 GLU A O 1
ATOM 1522 N N . ASP A 1 184 ? -2.465 -12.668 -15.445 1.00 88.19 184 ASP A N 1
ATOM 1523 C CA . ASP A 1 184 ? -2.912 -14.019 -15.068 1.00 88.19 184 ASP A CA 1
ATOM 1524 C C . ASP A 1 184 ? -3.912 -14.012 -13.905 1.00 88.19 184 ASP A C 1
ATOM 1526 O O . ASP A 1 184 ? -4.099 -15.032 -13.244 1.00 88.19 184 ASP A O 1
ATOM 1530 N N . ASP A 1 185 ? -4.527 -12.864 -13.621 1.00 89.69 185 ASP A N 1
ATOM 1531 C CA . ASP A 1 1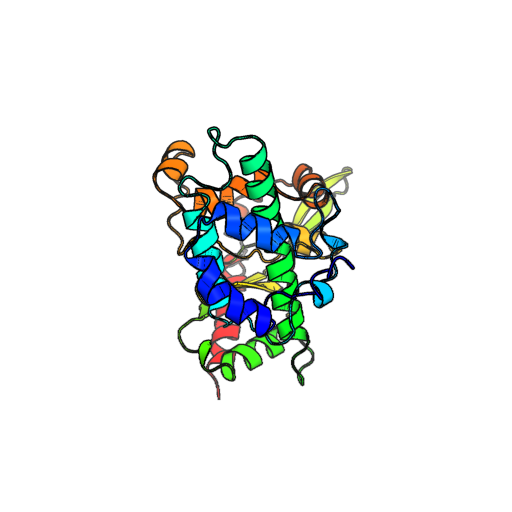85 ? -5.543 -12.724 -12.581 1.00 89.69 185 ASP A CA 1
ATOM 1532 C C . ASP A 1 185 ? -5.049 -12.997 -11.150 1.00 89.69 185 ASP A C 1
ATOM 1534 O O . ASP A 1 185 ? -5.856 -13.357 -10.289 1.00 89.69 185 ASP A O 1
ATOM 1538 N N . CYS A 1 186 ? -3.755 -12.776 -10.879 1.00 91.06 186 CYS A N 1
ATOM 1539 C CA . CYS A 1 186 ? -3.135 -12.892 -9.553 1.00 91.06 186 CYS A CA 1
ATOM 1540 C C . CYS A 1 186 ? -2.858 -11.518 -8.928 1.00 91.06 186 CYS A C 1
ATOM 1542 O O . CYS A 1 186 ? -2.455 -10.579 -9.620 1.00 91.06 186 CYS A O 1
ATOM 1544 N N . PHE A 1 187 ? -3.008 -11.400 -7.607 1.00 92.69 187 PHE A N 1
ATOM 1545 C CA . PHE A 1 187 ? -2.538 -10.226 -6.869 1.00 92.69 187 PHE A CA 1
ATOM 1546 C C . PHE A 1 187 ? -1.011 -10.154 -6.848 1.00 92.69 187 PHE A C 1
ATOM 1548 O O . PHE A 1 187 ? -0.351 -11.150 -6.563 1.00 92.69 187 PHE A O 1
ATOM 1555 N N . LEU A 1 188 ? -0.473 -8.950 -7.047 1.00 90.31 188 LEU A N 1
ATOM 1556 C CA . LEU A 1 188 ? 0.948 -8.645 -6.895 1.00 90.31 188 LEU A CA 1
ATOM 1557 C C . LEU A 1 188 ? 1.174 -7.881 -5.580 1.00 90.31 188 LEU A C 1
ATOM 1559 O O . LEU A 1 188 ? 0.597 -6.806 -5.391 1.00 90.31 188 LEU A O 1
ATOM 1563 N N . THR A 1 189 ? 2.032 -8.386 -4.687 1.00 90.75 189 THR A N 1
ATOM 1564 C CA . THR A 1 189 ? 2.380 -7.716 -3.415 1.00 90.75 189 THR A CA 1
ATOM 1565 C C . THR A 1 189 ? 3.886 -7.571 -3.229 1.00 90.75 189 THR A C 1
ATOM 1567 O O . THR A 1 189 ? 4.674 -8.417 -3.642 1.00 90.75 189 THR A O 1
ATOM 1570 N N . VAL A 1 190 ? 4.306 -6.497 -2.555 1.00 89.62 190 VAL A N 1
ATOM 1571 C CA . VAL A 1 190 ? 5.735 -6.239 -2.312 1.00 89.62 190 VAL A CA 1
ATOM 1572 C C . VAL A 1 190 ? 6.378 -7.281 -1.388 1.00 89.62 190 VAL A C 1
ATOM 1574 O O . VAL A 1 190 ? 7.573 -7.540 -1.503 1.00 89.62 190 VAL A O 1
ATOM 1577 N N . LEU A 1 191 ? 5.607 -7.891 -0.481 1.00 89.44 191 LEU A N 1
ATOM 1578 C CA . LEU A 1 191 ? 6.113 -8.898 0.465 1.00 89.44 191 LEU A CA 1
ATOM 1579 C C . LEU A 1 191 ? 6.165 -10.322 -0.107 1.00 89.44 191 LEU A C 1
ATOM 1581 O O . LEU A 1 191 ? 6.459 -11.262 0.629 1.00 89.44 191 LEU A O 1
ATOM 1585 N N . SER A 1 192 ? 5.872 -10.489 -1.394 1.00 81.69 192 SER A N 1
ATOM 1586 C CA . SER A 1 192 ? 5.998 -11.767 -2.089 1.00 81.69 192 SER A CA 1
ATOM 1587 C C . SER A 1 192 ? 7.447 -12.267 -2.155 1.00 81.69 192 SER A C 1
ATOM 1589 O O . SER A 1 192 ? 8.403 -11.506 -1.988 1.00 81.69 192 SER A O 1
ATOM 1591 N N . SER A 1 193 ? 7.618 -13.563 -2.422 1.00 72.56 193 SER A N 1
ATOM 1592 C CA . SER A 1 193 ? 8.915 -14.163 -2.751 1.00 72.56 193 SER A CA 1
ATOM 1593 C C . SER A 1 193 ? 9.338 -13.914 -4.200 1.00 72.56 193 SER A C 1
ATOM 1595 O O . SER A 1 193 ? 10.521 -14.030 -4.516 1.00 72.56 193 SER A O 1
ATOM 1597 N N . GLU A 1 194 ? 8.398 -13.567 -5.081 1.00 76.19 194 GLU A N 1
ATOM 1598 C CA . GLU A 1 194 ? 8.654 -13.420 -6.510 1.00 76.19 194 GLU A CA 1
ATOM 1599 C C . GLU A 1 194 ? 9.166 -12.017 -6.849 1.00 76.19 194 GLU A C 1
ATOM 1601 O O . GLU A 1 194 ? 8.535 -11.002 -6.552 1.00 76.19 194 GLU A O 1
ATOM 1606 N N . SER A 1 195 ? 10.306 -11.943 -7.542 1.00 64.38 195 SER A N 1
ATOM 1607 C CA . SER A 1 195 ? 10.942 -10.671 -7.930 1.00 64.38 195 SER A CA 1
ATOM 1608 C C . SER A 1 195 ? 10.010 -9.724 -8.702 1.00 64.38 195 SER A C 1
ATOM 1610 O O . SER A 1 195 ? 10.050 -8.507 -8.504 1.00 64.38 195 SER A O 1
ATOM 1612 N N . ALA A 1 196 ? 9.129 -10.276 -9.542 1.00 65.56 196 ALA A N 1
ATOM 1613 C CA . ALA A 1 196 ? 8.162 -9.501 -10.310 1.00 65.56 196 ALA A CA 1
ATOM 1614 C C . ALA A 1 196 ? 7.090 -8.856 -9.425 1.00 65.56 196 ALA A C 1
ATOM 1616 O O . ALA A 1 196 ? 6.656 -7.732 -9.688 1.00 65.56 196 ALA A O 1
ATOM 1617 N N . GLU A 1 197 ? 6.709 -9.528 -8.346 1.00 74.75 197 GLU A N 1
ATOM 1618 C CA . GLU A 1 197 ? 5.773 -9.017 -7.353 1.00 74.75 197 GLU A CA 1
ATOM 1619 C C . GLU A 1 197 ? 6.448 -7.991 -6.436 1.00 74.75 197 GLU A C 1
ATOM 1621 O O . GLU A 1 197 ? 5.885 -6.927 -6.202 1.00 74.75 197 GLU A O 1
ATOM 1626 N N . ILE A 1 198 ? 7.700 -8.211 -6.022 1.00 74.19 198 ILE A N 1
ATOM 1627 C CA . ILE A 1 198 ? 8.439 -7.268 -5.161 1.00 74.19 198 ILE A CA 1
ATOM 1628 C C . ILE A 1 198 ? 8.592 -5.881 -5.818 1.00 74.19 198 ILE A C 1
ATOM 1630 O O . ILE A 1 198 ? 8.466 -4.840 -5.159 1.00 74.19 198 ILE A O 1
ATOM 1634 N N . VAL A 1 199 ? 8.850 -5.840 -7.129 1.00 71.12 199 VAL A N 1
ATOM 1635 C CA . VAL A 1 199 ? 9.020 -4.571 -7.859 1.00 71.12 199 VAL A CA 1
ATOM 1636 C C . VAL A 1 199 ? 7.685 -3.884 -8.134 1.00 71.12 199 VAL A C 1
ATOM 1638 O O . VAL A 1 199 ? 7.603 -2.658 -8.053 1.00 71.12 199 VAL A O 1
ATOM 1641 N N . ASN A 1 200 ? 6.644 -4.649 -8.464 1.00 70.31 200 ASN A N 1
AT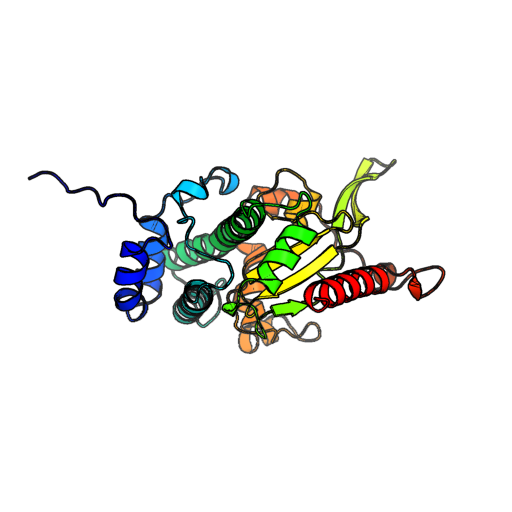OM 1642 C CA . ASN A 1 200 ? 5.406 -4.101 -9.033 1.00 70.31 200 ASN A CA 1
ATOM 1643 C C . ASN A 1 200 ? 4.193 -4.225 -8.110 1.00 70.31 200 ASN A C 1
ATOM 1645 O O . ASN A 1 200 ? 3.106 -3.801 -8.492 1.00 70.31 200 ASN A O 1
ATOM 1649 N N . GLY A 1 201 ? 4.372 -4.810 -6.931 1.00 80.31 201 GLY A N 1
ATOM 1650 C CA . GLY A 1 201 ? 3.309 -5.118 -5.995 1.00 80.31 201 GLY A CA 1
ATOM 1651 C C . GLY A 1 201 ? 2.670 -3.879 -5.404 1.00 80.31 201 GLY A C 1
ATOM 1652 O O . GLY A 1 201 ? 3.252 -2.792 -5.432 1.00 80.31 201 GLY A O 1
ATOM 1653 N N . ALA A 1 202 ? 1.455 -4.059 -4.897 1.00 84.38 202 ALA A N 1
ATOM 1654 C CA . ALA A 1 202 ? 0.670 -2.967 -4.358 1.00 84.38 202 ALA A CA 1
ATOM 1655 C C . ALA A 1 202 ? 1.400 -2.243 -3.211 1.00 84.38 202 ALA A C 1
ATOM 1657 O O . ALA A 1 202 ? 2.195 -2.849 -2.476 1.00 84.38 202 ALA A O 1
ATOM 1658 N N . SER A 1 203 ? 1.159 -0.933 -3.096 1.00 90.38 203 SER A N 1
ATOM 1659 C CA . SER A 1 203 ? 1.469 -0.200 -1.862 1.00 90.38 203 SER A CA 1
ATOM 1660 C C . SER A 1 203 ? 0.337 0.747 -1.434 1.00 90.38 203 SER A C 1
ATOM 1662 O O . SER A 1 203 ? -0.046 1.621 -2.214 1.00 90.38 203 SER A O 1
ATOM 1664 N N . PHE A 1 204 ? -0.110 0.653 -0.176 1.00 96.19 204 PHE A N 1
ATOM 1665 C CA . PHE A 1 204 ? -1.092 1.552 0.442 1.00 96.19 204 PHE A CA 1
ATOM 1666 C C . PHE A 1 204 ? -0.682 3.017 0.276 1.00 96.19 204 PHE A C 1
ATOM 1668 O O . PHE A 1 204 ? 0.484 3.331 0.515 1.00 96.19 204 PHE A O 1
ATOM 1675 N N . ASN A 1 205 ? -1.597 3.904 -0.119 1.00 95.94 205 ASN A N 1
ATOM 1676 C CA . ASN A 1 205 ? -1.310 5.327 -0.331 1.00 95.94 205 ASN A CA 1
ATOM 1677 C C . ASN A 1 205 ? -1.705 6.162 0.891 1.00 95.94 205 ASN A C 1
ATOM 1679 O O . ASN A 1 205 ? -2.830 6.063 1.387 1.00 95.94 205 ASN A O 1
ATOM 1683 N N . PHE A 1 206 ? -0.792 7.009 1.353 1.00 97.88 206 PHE A N 1
ATOM 1684 C CA . PHE A 1 206 ? -1.031 7.922 2.466 1.00 97.88 206 PHE A CA 1
ATOM 1685 C C . PHE A 1 206 ? -1.629 9.256 2.024 1.00 97.88 206 PHE A C 1
ATOM 1687 O O . PHE A 1 206 ? -2.370 9.847 2.806 1.00 97.88 206 PHE A O 1
ATOM 1694 N N . ALA A 1 207 ? -1.342 9.734 0.811 1.00 96.31 207 ALA A N 1
ATOM 1695 C CA . ALA A 1 207 ? -1.961 10.951 0.291 1.00 96.31 207 ALA A CA 1
ATOM 1696 C C . ALA A 1 207 ? -3.439 10.735 -0.076 1.00 96.31 207 ALA A C 1
ATOM 1698 O O . ALA A 1 207 ? -3.871 9.605 -0.309 1.00 96.31 207 ALA A O 1
ATOM 1699 N N . ASP A 1 208 ? -4.207 11.823 -0.164 1.00 94.44 208 ASP A N 1
ATOM 1700 C CA . ASP A 1 208 ? -5.642 11.785 -0.506 1.00 94.44 208 ASP A CA 1
ATOM 1701 C C . ASP A 1 208 ? -5.915 11.757 -2.023 1.00 94.44 208 ASP A C 1
ATOM 1703 O O . ASP A 1 208 ? -7.039 11.517 -2.472 1.00 94.44 208 ASP A O 1
ATOM 1707 N N . GLY A 1 209 ? -4.897 12.017 -2.841 1.00 92.31 209 GLY A N 1
ATOM 1708 C CA . GLY A 1 209 ? -5.047 12.106 -4.285 1.00 92.31 209 GLY A CA 1
ATOM 1709 C C . GLY A 1 209 ? -3.715 12.250 -5.001 1.00 92.31 209 GLY A C 1
ATOM 1710 O O . GLY A 1 209 ? -2.664 12.367 -4.383 1.00 92.31 209 GLY A O 1
ATOM 1711 N N . ASN A 1 210 ? -3.763 12.226 -6.332 1.00 88.94 210 ASN A N 1
ATOM 1712 C CA . ASN A 1 210 ? -2.577 12.428 -7.152 1.00 88.94 210 ASN A CA 1
ATOM 1713 C C . ASN A 1 210 ? -2.403 13.917 -7.473 1.00 88.94 210 ASN A C 1
ATOM 1715 O O . ASN A 1 210 ? -3.107 14.443 -8.333 1.00 88.94 210 ASN A O 1
ATOM 1719 N N . ASP A 1 211 ? -1.444 14.556 -6.814 1.00 92.25 211 ASP A N 1
ATOM 1720 C CA . ASP A 1 211 ? -1.017 15.943 -7.029 1.00 92.25 211 ASP A CA 1
ATOM 1721 C C . ASP A 1 211 ? 0.441 16.041 -7.522 1.00 92.25 211 ASP A C 1
ATOM 1723 O O . ASP A 1 211 ? 0.992 17.129 -7.657 1.00 92.25 211 ASP A O 1
ATOM 1727 N N . TYR A 1 212 ? 1.058 14.902 -7.854 1.00 89.38 212 TYR A N 1
ATOM 1728 C CA . TYR A 1 212 ? 2.412 14.834 -8.396 1.00 89.38 212 TYR A CA 1
ATOM 1729 C C . TYR A 1 212 ? 2.474 15.280 -9.862 1.00 89.38 212 TYR A C 1
ATOM 1731 O O . TYR A 1 212 ? 1.696 14.824 -10.709 1.00 89.38 212 TYR A O 1
ATOM 1739 N N . HIS A 1 213 ? 3.486 16.088 -10.195 1.00 87.50 213 HIS A N 1
ATOM 1740 C CA . HIS A 1 213 ? 3.734 16.557 -11.555 1.00 87.50 213 HIS A CA 1
ATOM 1741 C C . HIS A 1 213 ? 5.110 16.115 -12.073 1.00 87.50 213 HIS A C 1
ATOM 1743 O O . HIS A 1 213 ? 6.149 16.671 -11.716 1.00 87.50 213 HIS A O 1
ATOM 1749 N N . ALA A 1 214 ? 5.108 15.164 -13.013 1.00 83.00 214 ALA A N 1
ATOM 1750 C CA . ALA A 1 214 ? 6.327 14.581 -13.588 1.00 83.00 214 ALA A CA 1
ATOM 1751 C C . ALA A 1 214 ? 7.207 15.563 -14.384 1.00 83.00 214 ALA A C 1
ATOM 1753 O O . ALA A 1 214 ? 8.406 15.341 -14.516 1.00 83.00 214 ALA A O 1
ATOM 1754 N N . ASN A 1 215 ? 6.625 16.642 -14.913 1.00 87.81 215 ASN A N 1
ATOM 1755 C CA . ASN A 1 215 ? 7.363 17.663 -15.666 1.00 87.81 215 ASN A CA 1
ATOM 1756 C C . ASN A 1 215 ? 7.945 18.765 -14.765 1.00 87.81 215 ASN A C 1
ATOM 1758 O O . ASN A 1 215 ? 8.595 19.676 -15.272 1.00 87.81 215 ASN A O 1
ATOM 1762 N N . GLN A 1 216 ? 7.678 18.709 -13.458 1.00 93.19 216 GLN A N 1
ATOM 1763 C CA . GLN A 1 216 ? 8.187 19.670 -12.488 1.00 93.19 216 GLN A CA 1
ATOM 1764 C C . GLN A 1 216 ? 9.439 19.137 -11.793 1.00 93.19 216 GLN A C 1
ATOM 1766 O O . GLN A 1 216 ? 9.711 17.936 -11.784 1.00 93.19 216 GLN A O 1
ATOM 1771 N N . THR A 1 217 ? 10.222 20.041 -11.204 1.00 93.56 217 THR A N 1
ATOM 1772 C CA . THR A 1 217 ? 11.436 19.662 -10.471 1.00 93.56 217 THR A CA 1
ATOM 1773 C C . THR A 1 217 ? 11.094 18.900 -9.190 1.00 93.56 217 THR A C 1
ATOM 1775 O O . THR A 1 217 ? 10.002 19.040 -8.636 1.00 93.56 217 THR A O 1
ATOM 1778 N N . THR A 1 218 ? 12.046 18.119 -8.675 1.00 90.31 218 THR A N 1
ATOM 1779 C CA . THR A 1 218 ? 11.927 17.478 -7.354 1.00 90.31 218 THR A CA 1
ATOM 1780 C C . THR A 1 218 ? 11.601 18.508 -6.275 1.00 90.31 218 THR A C 1
ATOM 1782 O O . THR A 1 218 ? 10.648 18.330 -5.529 1.00 90.31 218 THR A O 1
ATOM 1785 N N . ALA A 1 219 ? 12.316 19.640 -6.269 1.00 93.38 219 ALA A N 1
ATOM 1786 C CA . ALA A 1 219 ? 12.052 20.743 -5.348 1.00 93.38 219 ALA A CA 1
ATOM 1787 C C . ALA A 1 219 ? 10.607 21.250 -5.454 1.00 93.38 219 ALA A C 1
ATOM 1789 O O . ALA A 1 219 ? 9.956 21.434 -4.437 1.00 93.38 219 ALA A O 1
ATOM 1790 N N . TRP A 1 220 ? 10.077 21.435 -6.667 1.00 95.25 220 TRP A N 1
ATOM 1791 C CA . TRP A 1 220 ? 8.683 21.841 -6.838 1.00 95.25 220 TRP A CA 1
ATOM 1792 C C . TRP A 1 220 ? 7.721 20.804 -6.248 1.00 95.25 220 TRP A C 1
ATOM 1794 O O . TRP A 1 220 ? 6.819 21.166 -5.499 1.00 95.25 220 TRP A O 1
ATOM 1804 N N . ASN A 1 221 ? 7.933 19.515 -6.529 1.00 94.75 221 ASN A N 1
ATOM 1805 C CA . ASN A 1 221 ? 7.068 18.462 -5.996 1.00 94.75 221 ASN A CA 1
ATOM 1806 C C . ASN A 1 221 ? 7.120 18.397 -4.462 1.00 94.75 221 ASN A C 1
ATOM 1808 O O . ASN A 1 221 ? 6.075 18.225 -3.844 1.00 94.75 221 ASN A O 1
ATOM 1812 N N . HIS A 1 222 ? 8.275 18.647 -3.843 1.00 93.44 222 HIS A N 1
ATOM 1813 C CA . HIS A 1 222 ? 8.358 18.754 -2.386 1.00 93.44 222 HIS A CA 1
ATOM 1814 C C . HIS A 1 222 ? 7.468 19.842 -1.792 1.00 93.44 222 HIS A C 1
ATOM 1816 O O . HIS A 1 222 ? 6.869 19.651 -0.738 1.00 93.44 222 HIS A O 1
ATOM 1822 N N . TRP A 1 223 ? 7.367 20.987 -2.463 1.00 92.94 223 TRP A N 1
ATOM 1823 C CA . TRP A 1 223 ? 6.576 22.111 -1.968 1.00 92.94 223 TRP A CA 1
ATOM 1824 C C . TRP A 1 223 ? 5.084 21.999 -2.288 1.00 92.94 223 TRP A C 1
ATOM 1826 O O . TRP A 1 223 ? 4.279 22.678 -1.653 1.00 92.94 223 TRP A O 1
ATOM 1836 N N . HIS A 1 224 ? 4.710 21.187 -3.279 1.00 94.25 224 HIS A N 1
ATOM 1837 C CA . HIS A 1 224 ? 3.376 21.253 -3.881 1.00 94.25 224 HIS A CA 1
ATOM 1838 C C . HIS A 1 224 ? 2.639 19.922 -3.999 1.00 94.25 224 HIS A C 1
ATOM 1840 O O . HIS A 1 224 ? 1.485 19.933 -4.416 1.00 94.25 224 HIS A O 1
ATOM 1846 N N . SER A 1 225 ? 3.272 18.798 -3.669 1.00 96.06 225 SER A N 1
ATOM 1847 C CA . SER A 1 225 ? 2.696 17.481 -3.917 1.00 96.06 225 SER A CA 1
ATOM 1848 C C . SER A 1 225 ? 2.822 16.573 -2.694 1.00 96.06 225 SER A C 1
ATOM 1850 O O . SER A 1 225 ? 3.876 15.982 -2.439 1.00 96.06 225 SER A O 1
ATOM 1852 N N . GLN A 1 226 ? 1.713 16.379 -1.984 1.00 95.50 226 GLN A N 1
ATOM 1853 C CA . GLN A 1 226 ? 1.632 15.455 -0.859 1.00 95.50 226 GLN A CA 1
ATOM 1854 C C . GLN A 1 226 ? 1.850 14.001 -1.308 1.00 95.50 226 GLN A C 1
ATOM 1856 O O . GLN A 1 226 ? 2.538 13.246 -0.620 1.00 95.50 226 GLN A O 1
ATOM 1861 N N . HIS A 1 227 ? 1.345 13.616 -2.485 1.00 95.00 227 HIS A N 1
ATOM 1862 C CA . HIS A 1 227 ? 1.558 12.283 -3.057 1.00 95.00 227 HIS A CA 1
ATOM 1863 C C . HIS A 1 227 ? 3.046 11.994 -3.262 1.00 95.00 227 HIS A C 1
ATOM 1865 O O . HIS A 1 227 ? 3.540 10.924 -2.915 1.00 95.00 227 HIS A O 1
ATOM 1871 N N . PHE A 1 228 ? 3.794 12.973 -3.769 1.00 95.50 228 PHE A N 1
ATOM 1872 C CA . PHE A 1 228 ? 5.248 12.866 -3.884 1.00 95.50 228 PHE A CA 1
ATOM 1873 C C . PHE A 1 228 ? 5.918 12.629 -2.523 1.00 95.50 228 PHE A C 1
ATOM 1875 O O . PHE A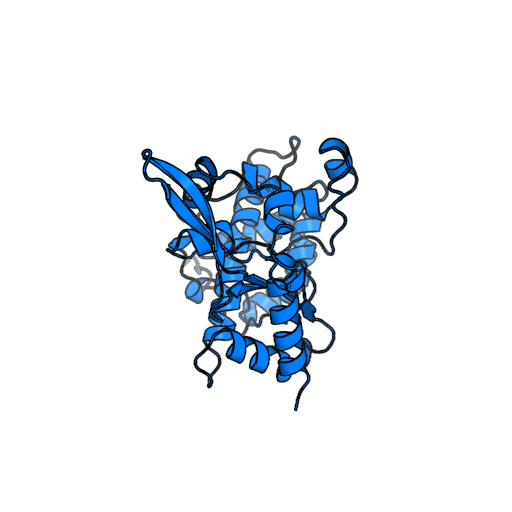 1 228 ? 6.633 11.642 -2.363 1.00 95.50 228 PHE A O 1
ATOM 1882 N N . ASN A 1 229 ? 5.620 13.486 -1.548 1.00 97.00 229 ASN A N 1
ATOM 1883 C CA . ASN A 1 229 ? 6.258 13.511 -0.230 1.00 97.00 229 ASN A CA 1
ATOM 1884 C C . ASN A 1 229 ? 5.928 12.307 0.669 1.00 97.00 229 ASN A C 1
ATOM 1886 O O . ASN A 1 229 ? 6.722 11.935 1.539 1.00 97.00 229 ASN A O 1
ATOM 1890 N N . LEU A 1 230 ? 4.744 11.714 0.505 1.00 97.25 230 LEU A N 1
ATOM 1891 C CA . LEU A 1 230 ? 4.296 10.588 1.327 1.00 97.25 230 LEU A CA 1
ATOM 1892 C C . LEU A 1 230 ? 4.423 9.236 0.628 1.00 97.25 230 LEU A C 1
ATOM 1894 O O . LEU A 1 230 ? 4.714 8.243 1.293 1.00 97.25 230 LEU A O 1
ATOM 1898 N N . ASP A 1 231 ? 4.214 9.177 -0.689 1.00 94.62 231 ASP A N 1
ATOM 1899 C CA . ASP A 1 231 ? 4.054 7.903 -1.391 1.00 94.62 231 ASP A CA 1
ATOM 1900 C C . ASP A 1 231 ? 5.164 7.588 -2.399 1.00 94.62 231 ASP A C 1
ATOM 1902 O O . ASP A 1 231 ? 5.431 6.400 -2.609 1.00 94.62 231 ASP A O 1
ATOM 1906 N N . ILE A 1 232 ? 5.804 8.599 -3.005 1.00 92.62 232 ILE A N 1
ATOM 1907 C CA . ILE A 1 232 ? 6.800 8.417 -4.079 1.00 92.62 232 ILE A CA 1
ATOM 1908 C C . ILE A 1 232 ? 8.227 8.507 -3.544 1.00 92.62 232 ILE A C 1
ATOM 1910 O O . ILE A 1 232 ? 8.989 7.551 -3.665 1.00 92.62 232 ILE A O 1
ATOM 1914 N N . GLU A 1 233 ? 8.604 9.647 -2.975 1.00 94.06 233 GLU A N 1
ATOM 1915 C CA . GLU A 1 233 ? 9.971 9.899 -2.525 1.00 94.06 233 GLU A CA 1
ATOM 1916 C C . GLU A 1 233 ? 10.460 8.922 -1.446 1.00 94.06 233 GLU A C 1
ATOM 1918 O O . GLU A 1 233 ? 11.584 8.426 -1.567 1.00 94.06 233 GLU A O 1
ATOM 1923 N N . PRO A 1 234 ? 9.655 8.558 -0.429 1.00 94.81 234 PRO A N 1
ATOM 1924 C CA . PRO A 1 234 ? 10.123 7.673 0.637 1.00 94.81 234 PRO A CA 1
ATOM 1925 C C . PRO A 1 234 ? 10.635 6.314 0.141 1.00 94.81 234 PRO A C 1
ATOM 1927 O O . PRO A 1 234 ? 11.442 5.683 0.823 1.00 94.81 234 PRO A O 1
ATOM 1930 N N . VAL A 1 235 ? 10.238 5.882 -1.062 1.00 90.25 235 VAL A N 1
ATOM 1931 C CA . VAL A 1 235 ? 10.686 4.627 -1.681 1.00 90.25 235 VAL A CA 1
ATOM 1932 C C . VAL A 1 235 ? 12.212 4.548 -1.795 1.00 90.25 235 VAL A C 1
ATOM 1934 O O . VAL A 1 235 ? 12.790 3.511 -1.481 1.00 90.25 235 VAL A O 1
ATOM 1937 N N . SER A 1 236 ? 12.901 5.626 -2.184 1.00 87.50 236 SER A N 1
ATOM 1938 C CA . SER A 1 236 ? 14.369 5.595 -2.319 1.00 87.50 236 SER A CA 1
ATOM 1939 C C . SER A 1 236 ? 15.119 5.645 -0.988 1.00 87.50 236 SER A C 1
ATOM 1941 O O . SER A 1 236 ? 16.323 5.391 -0.966 1.00 87.50 236 SER A O 1
ATOM 1943 N N . HIS A 1 237 ? 14.436 5.965 0.114 1.00 92.12 237 HIS A N 1
ATOM 1944 C CA . HIS A 1 237 ? 15.069 6.238 1.408 1.00 92.12 237 HIS A CA 1
ATOM 1945 C C . HIS A 1 237 ? 14.719 5.217 2.488 1.00 92.12 237 HIS A C 1
ATOM 1947 O O . HIS A 1 237 ? 15.558 4.909 3.335 1.00 92.12 237 HIS A O 1
ATOM 1953 N N . TYR A 1 238 ? 13.492 4.700 2.472 1.00 93.94 238 TYR A N 1
ATOM 1954 C CA . TYR A 1 238 ? 12.925 3.919 3.568 1.00 93.94 238 TYR A CA 1
ATOM 1955 C C . TYR A 1 238 ? 12.428 2.533 3.161 1.00 93.94 238 TYR A C 1
ATOM 1957 O O . TYR A 1 238 ? 11.979 1.780 4.032 1.00 93.94 238 TYR A O 1
ATOM 1965 N N . ASP A 1 239 ? 12.538 2.155 1.883 1.00 91.81 239 ASP A N 1
ATOM 1966 C CA . ASP A 1 239 ? 12.225 0.794 1.446 1.00 91.81 239 ASP A CA 1
ATOM 1967 C C . ASP A 1 239 ? 13.005 -0.262 2.256 1.00 91.81 239 ASP A C 1
ATOM 1969 O O . ASP A 1 239 ? 14.147 -0.029 2.667 1.00 91.81 239 ASP A O 1
ATOM 1973 N N . PRO A 1 240 ? 12.414 -1.449 2.487 1.00 91.19 240 PRO A N 1
ATOM 1974 C CA . PRO A 1 240 ? 13.118 -2.562 3.109 1.00 91.19 240 PRO A CA 1
ATOM 1975 C C . PRO A 1 240 ? 14.363 -2.966 2.316 1.00 91.19 240 PRO A C 1
ATOM 1977 O O . PRO A 1 240 ? 14.368 -2.938 1.083 1.00 91.19 240 PRO A O 1
ATOM 1980 N N . GLU A 1 241 ? 15.393 -3.445 3.015 1.00 88.94 241 GLU A N 1
ATOM 1981 C CA . GLU A 1 241 ? 16.674 -3.814 2.400 1.00 88.94 241 GLU A CA 1
ATOM 1982 C C . GLU A 1 241 ? 16.529 -4.842 1.274 1.00 88.94 241 GLU A C 1
ATOM 1984 O O . GLU A 1 241 ? 17.181 -4.706 0.241 1.00 88.94 241 GLU A O 1
ATOM 1989 N N . PHE A 1 242 ? 15.638 -5.831 1.423 1.00 87.44 242 PHE A N 1
ATOM 1990 C CA . PHE A 1 242 ? 15.402 -6.835 0.380 1.00 87.44 242 PHE A CA 1
ATOM 1991 C C . PHE A 1 242 ? 14.882 -6.204 -0.922 1.00 87.44 242 PHE A C 1
ATOM 1993 O O . PHE A 1 242 ? 15.231 -6.656 -2.013 1.00 87.44 242 PHE A O 1
ATOM 2000 N N . ARG A 1 243 ? 14.067 -5.146 -0.817 1.00 87.69 243 ARG A N 1
ATOM 2001 C CA . ARG A 1 243 ? 13.509 -4.436 -1.968 1.00 87.69 243 ARG A CA 1
ATOM 2002 C C . ARG A 1 243 ? 14.552 -3.514 -2.579 1.00 87.69 243 ARG A C 1
ATOM 2004 O O . ARG A 1 243 ? 14.740 -3.552 -3.790 1.00 87.69 243 ARG A O 1
ATOM 2011 N N . LEU A 1 244 ? 15.295 -2.774 -1.755 1.00 87.50 244 LEU A N 1
ATOM 2012 C CA . LEU A 1 244 ? 16.417 -1.950 -2.216 1.00 87.50 244 LEU A CA 1
ATOM 2013 C C . LEU A 1 244 ? 17.484 -2.787 -2.932 1.00 87.50 244 LEU A C 1
ATOM 2015 O O . LEU A 1 244 ? 17.988 -2.368 -3.969 1.00 87.50 244 LEU A O 1
ATOM 2019 N N . ALA A 1 245 ? 17.810 -3.977 -2.420 1.00 85.06 245 ALA A N 1
ATOM 2020 C CA . ALA A 1 245 ? 18.755 -4.893 -3.054 1.00 85.06 245 ALA A CA 1
ATOM 2021 C C . ALA A 1 245 ? 18.300 -5.302 -4.461 1.00 85.06 245 ALA A C 1
ATOM 2023 O O . ALA A 1 245 ? 19.111 -5.311 -5.383 1.00 85.06 245 ALA A O 1
ATOM 2024 N N . LEU A 1 246 ? 17.003 -5.565 -4.641 1.00 81.88 246 LEU A N 1
ATOM 2025 C CA . LEU A 1 246 ? 16.430 -5.888 -5.945 1.00 81.88 246 LEU A CA 1
ATOM 2026 C C . LEU A 1 246 ? 16.375 -4.669 -6.883 1.00 81.88 246 LEU A C 1
ATOM 2028 O O . LEU A 1 246 ? 16.612 -4.799 -8.083 1.00 81.88 246 LEU A O 1
ATOM 2032 N N . LEU A 1 247 ? 16.084 -3.481 -6.345 1.00 79.75 247 LEU A N 1
ATOM 2033 C CA . LEU A 1 247 ? 16.000 -2.235 -7.113 1.00 79.75 247 LEU A CA 1
ATOM 2034 C C . LEU A 1 247 ? 17.370 -1.687 -7.550 1.00 79.75 247 LEU A C 1
ATOM 2036 O O . LEU A 1 247 ? 17.419 -0.866 -8.458 1.00 79.75 247 LEU A O 1
ATOM 2040 N N . LYS A 1 248 ? 18.492 -2.134 -6.974 1.00 79.06 248 LYS A N 1
ATOM 2041 C CA . LYS A 1 248 ? 19.835 -1.740 -7.453 1.00 79.06 248 LYS A CA 1
ATOM 2042 C C . LYS A 1 248 ? 20.104 -2.186 -8.890 1.00 79.06 248 LYS A C 1
ATOM 2044 O O . LYS A 1 248 ? 20.704 -1.443 -9.655 1.00 79.06 248 LYS A O 1
ATOM 2049 N N . GLU A 1 249 ? 19.602 -3.358 -9.259 1.00 70.00 249 GLU A N 1
ATOM 2050 C CA . GLU A 1 249 ? 19.697 -3.909 -10.618 1.00 70.00 249 GLU A CA 1
ATOM 2051 C C . GLU A 1 249 ? 18.596 -3.348 -11.545 1.00 70.00 249 GLU A C 1
ATOM 2053 O O . GLU A 1 249 ? 18.447 -3.762 -12.699 1.00 70.00 249 GLU A O 1
ATOM 2058 N N . TYR A 1 250 ? 17.759 -2.432 -11.037 1.00 69.06 250 TYR A N 1
ATOM 2059 C CA . TYR A 1 250 ? 16.599 -1.920 -11.749 1.00 69.06 250 TYR A CA 1
ATOM 2060 C C . TYR A 1 250 ? 16.924 -0.710 -12.617 1.00 69.06 250 TYR A C 1
ATOM 2062 O O . TYR A 1 250 ? 17.222 0.382 -12.137 1.00 69.06 250 TYR A O 1
ATOM 2070 N N . HIS A 1 251 ? 16.723 -0.885 -13.921 1.00 64.69 251 HIS A N 1
ATOM 2071 C CA . HIS A 1 251 ? 16.637 0.207 -14.880 1.00 64.69 251 HIS A CA 1
ATOM 2072 C C . HIS A 1 251 ? 15.199 0.326 -15.383 1.00 64.69 251 HIS A C 1
ATOM 2074 O O . HIS A 1 251 ? 14.629 -0.633 -15.909 1.00 64.69 251 HIS A O 1
ATOM 2080 N N . ALA A 1 252 ? 14.600 1.509 -15.218 1.00 61.19 252 ALA A N 1
ATOM 2081 C CA . ALA A 1 252 ? 13.259 1.767 -15.720 1.00 61.19 252 ALA A CA 1
ATOM 2082 C C . ALA A 1 252 ? 13.236 1.690 -17.260 1.00 61.19 252 ALA A C 1
ATOM 2084 O O . ALA A 1 252 ? 14.068 2.337 -17.902 1.00 61.19 252 ALA A O 1
ATOM 2085 N N . PRO A 1 253 ? 12.296 0.942 -17.869 1.00 56.53 253 PRO A N 1
ATOM 2086 C CA . PRO A 1 253 ? 12.164 0.923 -19.318 1.00 56.53 253 PRO A CA 1
ATOM 2087 C C . PRO A 1 253 ? 11.709 2.294 -19.835 1.00 56.53 253 PRO A C 1
ATOM 2089 O O . PRO A 1 253 ? 11.062 3.067 -19.120 1.00 56.53 253 PRO A O 1
ATOM 2092 N N . CYS A 1 254 ? 12.049 2.620 -21.080 1.00 58.59 254 CYS A N 1
ATOM 2093 C CA . CYS A 1 254 ? 11.770 3.948 -21.623 1.00 58.59 254 CYS A CA 1
ATOM 2094 C C . CYS A 1 254 ? 10.328 4.070 -22.154 1.00 58.59 254 CYS A C 1
ATOM 2096 O O . CYS A 1 254 ? 9.735 3.113 -22.653 1.00 58.59 254 CYS A O 1
ATOM 2098 N N . LEU A 1 255 ? 9.754 5.282 -22.108 1.00 58.94 255 LEU A N 1
ATOM 2099 C CA . LEU A 1 255 ? 8.369 5.547 -22.546 1.00 58.94 255 LEU A CA 1
ATOM 2100 C C . LEU A 1 255 ? 8.072 5.124 -23.997 1.00 58.94 255 LEU A C 1
ATOM 2102 O O . LEU A 1 255 ? 6.933 4.796 -24.356 1.00 58.94 255 LEU A O 1
ATOM 2106 N N . THR A 1 256 ? 9.103 5.117 -24.837 1.00 60.47 256 THR A N 1
ATOM 2107 C CA . THR A 1 256 ? 9.030 4.707 -26.239 1.00 60.47 256 THR A CA 1
ATOM 2108 C C . THR A 1 256 ? 8.866 3.195 -26.394 1.00 60.47 256 THR A C 1
ATOM 2110 O O . THR A 1 256 ? 8.117 2.772 -27.272 1.00 60.47 256 THR A O 1
ATOM 2113 N N . GLU A 1 257 ? 9.461 2.372 -25.526 1.00 59.22 257 GLU A N 1
ATOM 2114 C CA . GLU A 1 257 ? 9.222 0.920 -25.487 1.00 59.22 257 GLU A CA 1
ATOM 2115 C C . GLU A 1 257 ? 7.773 0.595 -25.097 1.00 59.22 257 GLU A C 1
ATOM 2117 O O . GLU A 1 257 ? 7.195 -0.349 -25.630 1.00 59.22 257 GLU A O 1
ATOM 2122 N N . PHE A 1 258 ? 7.130 1.421 -24.260 1.00 60.69 258 PHE A N 1
ATOM 2123 C CA . PHE A 1 258 ? 5.722 1.228 -23.864 1.00 60.69 258 PHE A CA 1
ATOM 2124 C C . PHE A 1 258 ? 4.717 1.552 -24.960 1.00 60.69 258 PHE A C 1
ATOM 2126 O O . PHE A 1 258 ? 3.626 0.978 -24.994 1.00 60.69 258 PHE A O 1
ATOM 2133 N N . SER A 1 259 ? 5.077 2.496 -25.827 1.00 59.28 259 SER A N 1
ATOM 2134 C CA . SER A 1 259 ? 4.225 2.964 -26.921 1.00 59.28 259 SER A CA 1
ATOM 2135 C C . SER A 1 259 ? 4.443 2.157 -28.204 1.00 59.28 259 SER A C 1
ATOM 2137 O O . SER A 1 259 ? 3.611 2.200 -29.110 1.00 59.28 259 SER A O 1
ATOM 2139 N N . ARG A 1 260 ? 5.544 1.397 -28.292 1.00 56.78 260 ARG A N 1
ATOM 2140 C CA . ARG A 1 260 ? 5.877 0.562 -29.449 1.00 56.78 260 ARG A CA 1
ATOM 2141 C C . ARG A 1 260 ? 5.074 -0.742 -29.445 1.00 56.78 260 ARG A C 1
ATOM 2143 O O . ARG A 1 260 ? 5.205 -1.591 -28.574 1.00 56.78 260 ARG A O 1
ATOM 2150 N N . GLY A 1 261 ? 4.278 -0.920 -30.493 1.00 54.22 261 GLY A N 1
ATOM 2151 C CA . GLY A 1 261 ? 3.695 -2.187 -30.929 1.00 54.22 261 GLY A CA 1
ATOM 2152 C C . GLY A 1 261 ? 3.581 -2.162 -32.453 1.00 54.22 261 GLY A C 1
ATOM 2153 O O . GLY A 1 261 ? 3.431 -1.083 -33.024 1.00 54.22 261 GLY A O 1
ATOM 2154 N N . ARG A 1 262 ? 3.651 -3.318 -33.136 1.00 49.44 262 ARG A N 1
ATOM 2155 C CA . ARG A 1 262 ? 3.461 -3.386 -34.608 1.00 49.44 262 ARG A CA 1
ATOM 2156 C C . ARG A 1 262 ? 2.127 -2.768 -35.053 1.00 49.44 262 ARG A C 1
ATOM 2158 O O . ARG A 1 262 ? 2.018 -2.304 -36.179 1.00 49.44 262 ARG A O 1
ATOM 2165 N N . LEU A 1 263 ? 1.143 -2.741 -34.152 1.00 54.12 263 LEU A N 1
ATOM 2166 C CA . LEU A 1 263 ? -0.135 -2.040 -34.247 1.00 54.12 263 LEU A CA 1
ATOM 2167 C C . LEU A 1 263 ? -0.388 -1.357 -32.889 1.00 54.12 263 LEU A C 1
ATOM 2169 O O . LEU A 1 263 ? -0.221 -1.995 -31.854 1.00 54.12 263 LEU A O 1
ATOM 2173 N N . MET A 1 264 ? -0.839 -0.096 -32.853 1.00 50.81 264 MET A N 1
ATOM 2174 C CA . MET A 1 264 ? -1.110 0.671 -31.609 1.00 50.81 264 MET A CA 1
ATOM 2175 C C . MET A 1 264 ? -1.954 -0.096 -30.560 1.00 50.81 264 MET A C 1
ATOM 2177 O O . MET A 1 264 ? -1.783 0.087 -29.352 1.00 50.81 264 MET A O 1
ATOM 2181 N N . ARG A 1 265 ? -2.832 -1.005 -31.018 1.00 52.75 265 ARG A N 1
ATOM 2182 C CA . ARG A 1 265 ? -3.701 -1.864 -30.188 1.00 52.75 265 ARG A CA 1
ATOM 2183 C C . ARG A 1 265 ? -2.966 -2.972 -29.418 1.00 52.75 265 ARG A C 1
ATOM 2185 O O . ARG A 1 265 ? -3.558 -3.551 -28.515 1.00 52.75 265 ARG A O 1
ATOM 2192 N N . SER A 1 266 ? -1.711 -3.276 -29.752 1.00 61.19 266 SER A N 1
ATOM 2193 C CA . SER A 1 266 ? -0.900 -4.299 -29.072 1.00 61.19 266 SER A CA 1
ATOM 2194 C C . SER A 1 266 ? 0.103 -3.717 -28.070 1.00 61.19 266 SER A C 1
ATOM 2196 O O . SER A 1 266 ? 0.912 -4.467 -27.529 1.00 61.19 266 SER A O 1
ATOM 2198 N N . SER A 1 267 ? 0.093 -2.397 -27.841 1.00 74.06 267 SER A N 1
ATOM 2199 C CA . SER A 1 267 ? 0.966 -1.765 -26.844 1.00 74.06 267 SER A CA 1
ATOM 2200 C C . SER A 1 267 ? 0.622 -2.232 -25.423 1.00 74.06 267 SER A C 1
ATOM 2202 O O . SER A 1 267 ? -0.525 -2.572 -25.120 1.00 74.06 267 SER A O 1
ATOM 2204 N N . ILE A 1 268 ? 1.612 -2.217 -24.527 1.00 74.06 268 ILE A N 1
ATOM 2205 C CA . ILE A 1 268 ? 1.448 -2.582 -23.107 1.00 74.06 268 ILE A CA 1
ATOM 2206 C C . ILE A 1 268 ? 0.371 -1.720 -22.441 1.00 74.06 268 ILE A C 1
ATOM 2208 O O . ILE A 1 268 ? -0.504 -2.234 -21.744 1.00 74.06 268 ILE A O 1
ATOM 2212 N N . LYS A 1 269 ? 0.378 -0.415 -22.738 1.00 75.75 269 LYS A N 1
ATOM 2213 C CA . LYS A 1 269 ? -0.632 0.532 -22.258 1.00 75.75 269 LYS A CA 1
ATOM 2214 C C . LYS A 1 269 ? -2.038 0.154 -22.727 1.00 75.75 269 LYS A C 1
ATOM 2216 O O . LYS A 1 269 ? -2.963 0.144 -21.920 1.00 75.75 269 LYS A O 1
ATOM 2221 N N . ALA A 1 270 ? -2.205 -0.178 -24.011 1.00 79.19 270 ALA A N 1
ATOM 2222 C CA . ALA A 1 270 ? -3.505 -0.567 -24.555 1.00 79.19 270 ALA A CA 1
ATOM 2223 C C . ALA A 1 270 ? -4.016 -1.884 -23.949 1.00 79.19 270 ALA A C 1
ATOM 2225 O O . ALA A 1 270 ? -5.199 -1.990 -23.633 1.00 79.19 270 ALA A O 1
ATOM 2226 N N . ARG A 1 271 ? -3.129 -2.867 -23.742 1.00 83.19 271 ARG A N 1
ATOM 2227 C CA . ARG A 1 271 ? -3.470 -4.149 -23.103 1.00 83.19 271 ARG A CA 1
ATOM 2228 C C . ARG A 1 271 ? -3.908 -3.968 -21.650 1.00 83.19 271 ARG A C 1
ATOM 2230 O O . ARG A 1 271 ? -4.973 -4.450 -21.289 1.00 83.19 271 ARG A O 1
ATOM 2237 N N . SER A 1 272 ? -3.137 -3.226 -20.855 1.00 84.50 272 SER A N 1
ATOM 2238 C CA . SER A 1 272 ? -3.478 -2.916 -19.460 1.00 84.50 272 SER A CA 1
ATOM 2239 C C . SER A 1 272 ? -4.824 -2.182 -19.348 1.00 84.50 272 SER A C 1
ATOM 2241 O O . SER A 1 272 ? -5.694 -2.585 -18.578 1.00 84.50 272 SER A O 1
ATOM 2243 N N . ALA A 1 273 ? -5.051 -1.168 -20.192 1.00 85.19 273 ALA A N 1
ATOM 2244 C CA . ALA A 1 273 ? -6.320 -0.440 -20.229 1.00 85.19 273 ALA A CA 1
ATOM 2245 C C . ALA A 1 273 ? -7.509 -1.337 -20.617 1.00 85.19 273 ALA A C 1
ATOM 2247 O O . ALA A 1 273 ? -8.610 -1.163 -20.095 1.00 85.19 273 ALA A O 1
ATOM 2248 N N . ARG A 1 274 ? -7.295 -2.305 -21.518 1.00 88.69 274 ARG A N 1
ATOM 2249 C CA . ARG A 1 274 ? -8.319 -3.283 -21.896 1.00 88.69 274 ARG A CA 1
ATOM 2250 C C . ARG A 1 274 ? -8.685 -4.192 -20.721 1.00 88.69 274 ARG A C 1
ATOM 2252 O O . ARG A 1 274 ? -9.869 -4.278 -20.416 1.00 88.69 274 ARG A O 1
ATOM 2259 N N . LEU A 1 275 ? -7.703 -4.782 -20.035 1.00 90.88 275 LEU A N 1
ATOM 2260 C CA . LEU A 1 275 ? -7.951 -5.633 -18.859 1.00 90.88 275 LEU A CA 1
ATOM 2261 C C . LEU A 1 275 ? -8.696 -4.872 -17.756 1.00 90.88 275 LEU A C 1
ATOM 2263 O O . LEU A 1 275 ? -9.666 -5.372 -17.192 1.00 90.88 275 LEU A O 1
ATOM 2267 N N . ALA A 1 276 ? -8.307 -3.621 -17.500 1.00 90.44 276 ALA A N 1
ATOM 2268 C CA . ALA A 1 276 ? -8.995 -2.773 -16.534 1.00 90.44 276 ALA A CA 1
ATOM 2269 C C . ALA A 1 276 ? -10.458 -2.488 -16.929 1.00 90.44 276 ALA A C 1
ATOM 2271 O O . ALA A 1 276 ? -11.349 -2.473 -16.079 1.00 90.44 276 ALA A O 1
ATOM 2272 N N . LYS A 1 277 ? -10.727 -2.292 -18.227 1.00 91.12 277 LYS A N 1
ATOM 2273 C CA . LYS A 1 277 ? -12.090 -2.113 -18.744 1.00 91.12 277 LYS A CA 1
ATOM 2274 C C . LYS A 1 277 ? -12.920 -3.392 -18.607 1.00 91.12 277 LYS A C 1
ATOM 2276 O O . LYS A 1 277 ? -14.075 -3.312 -18.203 1.00 91.12 277 LYS A O 1
ATOM 2281 N N . GLU A 1 278 ? -12.340 -4.549 -18.919 1.00 93.56 278 GLU A N 1
ATOM 2282 C CA . GLU A 1 278 ? -12.980 -5.862 -18.760 1.00 93.56 278 GLU A CA 1
ATOM 2283 C C . GLU A 1 278 ? -13.305 -6.151 -17.290 1.00 93.56 278 GLU A C 1
ATOM 2285 O O . GLU A 1 278 ? -14.408 -6.594 -16.975 1.00 93.56 278 GLU A O 1
ATOM 2290 N N . PHE A 1 279 ? -12.382 -5.839 -16.375 1.00 93.69 279 PHE A N 1
ATOM 2291 C CA . PHE A 1 279 ? -12.612 -5.902 -14.931 1.00 93.69 279 PHE A CA 1
ATOM 2292 C C . PHE A 1 279 ? -13.799 -5.031 -14.509 1.00 93.69 279 PHE A C 1
ATOM 2294 O O . PHE A 1 279 ? -14.732 -5.517 -13.876 1.00 93.69 279 PHE A O 1
ATOM 2301 N N . MET A 1 280 ? -13.800 -3.756 -14.902 1.00 92.19 280 MET A N 1
ATOM 2302 C CA . MET A 1 280 ? -14.875 -2.824 -14.561 1.00 92.19 280 MET A CA 1
ATOM 2303 C C . MET A 1 280 ? -16.231 -3.266 -15.115 1.00 92.19 280 MET A C 1
ATOM 2305 O O . MET A 1 280 ? -17.241 -3.135 -14.430 1.00 92.19 280 MET A O 1
ATOM 2309 N N . HIS A 1 281 ? -16.258 -3.805 -16.334 1.00 93.00 281 HIS A N 1
ATOM 2310 C CA . HIS A 1 281 ? -17.470 -4.381 -16.897 1.00 93.00 281 HIS A CA 1
ATOM 2311 C C . HIS A 1 281 ? -17.966 -5.550 -16.047 1.00 93.00 281 HIS A C 1
ATOM 2313 O O . HIS A 1 281 ? -19.122 -5.539 -15.643 1.00 93.00 281 HIS A O 1
ATOM 2319 N N . SER A 1 282 ? -17.064 -6.463 -15.671 1.00 93.00 282 SER A N 1
ATOM 2320 C CA . SER A 1 282 ? -17.404 -7.599 -14.812 1.00 93.00 282 SER A CA 1
ATOM 2321 C C . SER A 1 282 ? -17.981 -7.133 -13.474 1.00 93.00 282 SER A C 1
ATOM 2323 O O . SER A 1 282 ? -19.008 -7.636 -13.061 1.00 93.00 282 SER A O 1
ATOM 2325 N N . VAL A 1 283 ? -17.413 -6.125 -12.805 1.00 91.00 283 VAL A N 1
ATOM 2326 C CA . VAL A 1 283 ? -17.990 -5.618 -11.540 1.00 91.00 283 VAL A CA 1
ATOM 2327 C C . VAL A 1 283 ? -19.418 -5.080 -11.721 1.00 91.00 283 VAL A C 1
ATOM 2329 O O . VAL A 1 283 ? -20.242 -5.262 -10.829 1.00 91.00 283 VAL A O 1
ATOM 2332 N N . ASN A 1 284 ? -19.720 -4.454 -12.861 1.00 87.19 284 ASN A N 1
ATOM 2333 C CA . ASN A 1 284 ? -20.998 -3.777 -13.110 1.00 87.19 284 ASN A CA 1
ATOM 2334 C C . ASN A 1 284 ? -22.088 -4.665 -13.734 1.00 87.19 284 ASN A C 1
ATOM 2336 O O . ASN A 1 284 ? -23.253 -4.270 -13.736 1.00 87.19 284 ASN A O 1
ATOM 2340 N N . GLU A 1 285 ? -21.735 -5.822 -14.291 1.00 81.88 285 GLU A N 1
ATOM 2341 C CA . GLU A 1 285 ? -22.712 -6.810 -14.752 1.00 81.88 285 GLU A CA 1
ATOM 2342 C C . GLU A 1 285 ? -23.292 -7.574 -13.553 1.00 81.88 285 GLU A C 1
ATOM 2344 O O . GLU A 1 285 ? -22.534 -8.024 -12.690 1.00 81.88 285 GLU A O 1
ATOM 2349 N N . ASN A 1 286 ? -24.626 -7.673 -13.499 1.00 57.31 286 ASN A N 1
ATOM 2350 C CA . ASN A 1 286 ? -25.381 -8.422 -12.486 1.00 57.31 286 ASN A CA 1
ATOM 2351 C C . ASN A 1 286 ? -25.370 -9.920 -12.786 1.00 57.31 286 ASN A C 1
ATOM 2353 O O . ASN A 1 286 ? -25.762 -10.276 -13.921 1.00 57.31 286 ASN A O 1
#

Sequence (286 aa):
MTKQTSNFIKIGDPKFIQDWQFEKSQDAQIVLRRMLDASVFQKESDIRQTSLSALFDRRLSPTDPFWQQFAQLVQQAFPLGLFDQHLSPAEKDLAKRVHQFRYLIDSWLVSYVRSLPGQTSDRQKLIDYLRIAPAAKGRWSIGSPRLHEKELRTDLAGHTRFYLKKVNYKILIGFHVEFILSEDDCFLTVLSSESAEIVNGASFNFADGNDYHANQTTAWNHWHSQHFNLDIEPVSHYDPEFRLALLKEYHAPCLTEFSRGRLMRSSIKARSARLAKEFMHSVNEN

Organism: NCBI:txid1045004

InterPro domains:
  IPR021462 Protein of unknown function DUF3114 [PF11311] (11-253)

pLDDT: mean 84.36, std 14.29, range [33.12, 98.38]